Protein AF-A0A1C9HA21-F1 (afdb_monomer_lite)

pLDDT: mean 91.38, std 10.48, range [37.62, 98.88]

Structure (mmCIF, N/CA/C/O backbone):
data_AF-A0A1C9HA21-F1
#
_entry.id   AF-A0A1C9HA21-F1
#
loop_
_atom_site.group_PDB
_atom_site.id
_atom_site.type_symbol
_atom_site.label_atom_id
_atom_site.label_alt_id
_atom_site.label_comp_id
_atom_site.label_asym_id
_atom_site.label_entity_id
_atom_site.label_seq_id
_atom_site.pdbx_PDB_ins_code
_atom_site.Cartn_x
_atom_site.Cartn_y
_atom_site.Cartn_z
_atom_site.occupancy
_atom_site.B_iso_or_equiv
_atom_site.auth_seq_id
_atom_site.auth_comp_id
_atom_site.auth_asym_id
_atom_site.auth_atom_id
_atom_site.pdbx_PDB_model_num
ATOM 1 N N . MET A 1 1 ? -11.124 6.670 -19.869 1.00 89.69 1 MET A N 1
ATOM 2 C CA . MET A 1 1 ? -9.792 6.975 -19.287 1.00 89.69 1 MET A CA 1
ATOM 3 C C . MET A 1 1 ? -8.694 6.049 -19.806 1.00 89.69 1 MET A C 1
ATOM 5 O O . MET A 1 1 ? -7.690 6.557 -20.277 1.00 89.69 1 MET A O 1
ATOM 9 N N . VAL A 1 2 ? -8.862 4.720 -19.781 1.00 91.56 2 VAL A N 1
ATOM 10 C CA . VAL A 1 2 ? -7.815 3.785 -20.252 1.00 91.56 2 VAL A CA 1
ATOM 11 C C . VAL A 1 2 ? -7.374 4.018 -21.707 1.00 91.56 2 VAL A C 1
ATOM 13 O O . VAL A 1 2 ? -6.185 3.999 -21.996 1.00 91.56 2 VAL A O 1
ATOM 16 N N . ALA A 1 3 ? -8.298 4.386 -22.601 1.00 92.12 3 ALA A N 1
ATOM 17 C CA . ALA A 1 3 ? -7.968 4.763 -23.979 1.00 92.12 3 ALA A CA 1
ATOM 18 C C . ALA A 1 3 ? -7.016 5.974 -24.076 1.00 92.12 3 ALA A C 1
ATOM 20 O O . ALA A 1 3 ? -6.161 6.012 -24.953 1.00 92.12 3 ALA A O 1
ATOM 21 N N . LEU A 1 4 ? -7.127 6.948 -23.160 1.00 92.31 4 LEU A N 1
ATOM 22 C CA . LEU A 1 4 ? -6.192 8.076 -23.094 1.00 92.31 4 LEU A CA 1
ATOM 23 C C . LEU A 1 4 ? -4.798 7.601 -22.674 1.00 92.31 4 LEU A C 1
ATOM 25 O O . LEU A 1 4 ? -3.814 8.062 -23.237 1.00 92.31 4 LEU A O 1
ATOM 29 N N . ILE A 1 5 ? -4.715 6.680 -21.710 1.00 94.44 5 ILE A N 1
ATOM 30 C CA . ILE A 1 5 ? -3.440 6.106 -21.260 1.00 94.44 5 ILE A CA 1
ATOM 31 C C . ILE A 1 5 ? -2.750 5.399 -22.432 1.00 94.44 5 ILE A C 1
ATOM 33 O O . ILE A 1 5 ? -1.592 5.695 -22.714 1.00 94.44 5 ILE A O 1
ATOM 37 N N . HIS A 1 6 ? -3.477 4.562 -23.177 1.00 93.62 6 HIS A N 1
ATOM 38 C CA . HIS A 1 6 ? -2.953 3.921 -24.389 1.00 93.62 6 HIS A CA 1
ATOM 39 C C . HIS A 1 6 ? -2.515 4.932 -25.447 1.00 93.62 6 HIS A C 1
ATOM 41 O O . HIS A 1 6 ? -1.403 4.831 -25.953 1.00 93.62 6 HIS A O 1
ATOM 47 N N . ALA A 1 7 ? -3.307 5.975 -25.707 1.00 92.56 7 ALA A N 1
ATOM 48 C CA . ALA A 1 7 ? -2.921 7.028 -26.647 1.00 92.56 7 ALA A CA 1
ATOM 49 C C . ALA A 1 7 ? -1.638 7.772 -26.220 1.00 92.56 7 ALA A C 1
ATOM 51 O O . ALA A 1 7 ? -0.838 8.169 -27.070 1.00 92.56 7 ALA A O 1
ATOM 52 N N . LEU A 1 8 ? -1.418 7.966 -24.912 1.00 92.69 8 LEU A N 1
ATOM 53 C CA . LEU A 1 8 ? -0.173 8.535 -24.384 1.00 92.69 8 LEU A CA 1
ATOM 54 C C . LEU A 1 8 ? 1.009 7.577 -24.590 1.00 92.69 8 LEU A C 1
ATOM 56 O O . LEU A 1 8 ? 2.067 8.022 -25.029 1.00 92.69 8 LEU A O 1
ATOM 60 N N . ILE A 1 9 ? 0.822 6.282 -24.324 1.00 92.62 9 ILE A N 1
ATOM 61 C CA . ILE A 1 9 ? 1.838 5.243 -24.550 1.00 92.62 9 ILE A CA 1
ATOM 62 C C . ILE A 1 9 ? 2.218 5.186 -26.037 1.00 92.62 9 ILE A C 1
ATOM 64 O O . ILE A 1 9 ? 3.392 5.301 -26.377 1.00 92.62 9 ILE A O 1
ATOM 68 N N . GLU A 1 10 ? 1.240 5.077 -26.936 1.00 91.50 10 GLU A N 1
ATOM 69 C CA . GLU A 1 10 ? 1.449 5.024 -28.389 1.00 91.50 10 GLU A CA 1
ATOM 70 C C . GLU A 1 10 ? 2.147 6.281 -28.921 1.00 91.50 10 GLU A C 1
ATOM 72 O O . GLU A 1 10 ? 3.058 6.198 -29.745 1.00 91.50 10 GLU A O 1
ATOM 77 N N . LYS A 1 11 ? 1.760 7.465 -28.430 1.00 90.62 11 LYS A N 1
ATOM 78 C CA . LYS A 1 11 ? 2.390 8.728 -28.833 1.00 90.62 11 LYS A CA 1
ATOM 79 C C . LYS A 1 11 ? 3.832 8.848 -28.327 1.00 90.62 11 LYS A C 1
ATOM 81 O O . LYS A 1 11 ? 4.633 9.490 -29.007 1.00 90.62 11 LYS A O 1
ATOM 86 N N . GLY A 1 12 ? 4.156 8.262 -27.173 1.00 88.31 12 GLY A N 1
ATOM 87 C CA . GLY A 1 12 ? 5.520 8.202 -26.638 1.00 88.31 12 GLY A CA 1
ATOM 88 C C . GLY A 1 12 ? 6.406 7.187 -27.366 1.00 88.31 12 GLY A C 1
ATOM 89 O O . GLY A 1 12 ? 7.582 7.453 -27.577 1.00 88.31 12 GLY A O 1
ATOM 90 N N . ASN A 1 13 ? 5.820 6.083 -27.834 1.00 84.38 13 ASN A N 1
ATOM 91 C CA . ASN A 1 13 ? 6.499 4.960 -28.492 1.00 84.38 13 ASN A CA 1
ATOM 92 C C . ASN A 1 13 ? 6.785 5.149 -29.990 1.00 84.38 13 ASN A C 1
ATOM 94 O O . ASN A 1 13 ? 7.041 4.165 -30.680 1.00 84.38 13 ASN A O 1
ATOM 98 N N . ARG A 1 14 ? 6.763 6.376 -30.530 1.00 63.56 14 ARG A N 1
ATOM 99 C CA . ARG A 1 14 ? 6.909 6.621 -31.983 1.00 63.56 14 ARG A CA 1
ATOM 100 C C . ARG A 1 14 ? 8.206 6.075 -32.616 1.00 63.56 14 ARG A C 1
ATOM 102 O O . ARG A 1 14 ? 8.242 5.987 -33.837 1.00 63.56 14 ARG A O 1
ATOM 109 N N . ASP A 1 15 ? 9.175 5.622 -31.812 1.00 52.34 15 ASP A N 1
ATOM 110 C CA . ASP A 1 15 ? 10.426 4.988 -32.254 1.00 52.34 15 ASP A CA 1
ATOM 111 C C . ASP A 1 15 ? 10.653 3.542 -31.730 1.00 52.34 15 ASP A C 1
ATOM 113 O O . ASP A 1 15 ? 11.709 2.963 -31.983 1.00 52.34 15 ASP A O 1
ATOM 117 N N . ALA A 1 16 ? 9.699 2.920 -31.018 1.00 52.31 16 ALA A N 1
ATOM 118 C CA . ALA A 1 16 ? 9.884 1.600 -30.391 1.00 52.31 16 ALA A CA 1
ATOM 119 C C . ALA A 1 16 ? 9.044 0.495 -31.061 1.00 52.31 16 ALA A C 1
ATOM 121 O O . ALA A 1 16 ? 7.831 0.614 -31.233 1.00 52.31 16 ALA A O 1
ATOM 122 N N . ALA A 1 17 ? 9.710 -0.600 -31.439 1.00 43.25 17 ALA A N 1
ATOM 123 C CA . ALA A 1 17 ? 9.109 -1.753 -32.100 1.00 43.25 17 ALA A CA 1
ATOM 124 C C . ALA A 1 17 ? 8.003 -2.427 -31.261 1.00 43.25 17 ALA A C 1
ATOM 126 O O . ALA A 1 17 ? 8.041 -2.454 -30.033 1.00 43.25 17 ALA A O 1
ATOM 127 N N . THR A 1 18 ? 7.040 -3.000 -31.984 1.00 47.53 18 THR A N 1
ATOM 128 C CA . THR A 1 18 ? 5.869 -3.785 -31.564 1.00 47.53 18 THR A CA 1
ATOM 129 C C . THR A 1 18 ? 6.001 -4.476 -30.200 1.00 47.53 18 THR A C 1
ATOM 131 O O . THR A 1 18 ? 6.878 -5.316 -30.000 1.00 47.53 18 THR A O 1
ATOM 134 N N . GLN A 1 19 ? 5.075 -4.175 -29.281 1.00 52.91 19 GLN A N 1
ATOM 135 C CA . GLN A 1 19 ? 4.981 -4.837 -27.978 1.00 52.91 19 GLN A CA 1
ATOM 136 C C . GLN A 1 19 ? 4.783 -6.352 -28.144 1.00 52.91 19 GLN A C 1
ATOM 138 O O . GLN A 1 19 ? 3.821 -6.814 -28.759 1.00 52.91 19 GLN A O 1
ATOM 143 N N . SER A 1 20 ? 5.695 -7.123 -27.554 1.00 47.38 20 SER A N 1
ATOM 144 C CA . SER A 1 20 ? 5.541 -8.561 -27.341 1.00 47.38 20 SER A CA 1
ATOM 145 C C . SER A 1 20 ? 4.339 -8.827 -26.427 1.00 47.38 20 SER A C 1
ATOM 147 O O . SER A 1 20 ? 4.139 -8.130 -25.430 1.00 47.38 20 SER A O 1
ATOM 149 N N . GLN A 1 21 ? 3.538 -9.847 -26.749 1.00 52.06 21 GLN A N 1
ATOM 150 C CA . GLN A 1 21 ? 2.540 -10.396 -25.831 1.00 52.06 21 GLN A CA 1
ATOM 151 C C . GLN A 1 21 ? 3.276 -11.007 -24.632 1.00 52.06 21 GLN A C 1
ATOM 153 O O . GLN A 1 21 ? 3.675 -12.169 -24.643 1.00 52.06 21 GLN A O 1
ATOM 158 N N . THR A 1 22 ? 3.512 -10.206 -23.595 1.00 54.41 22 THR A N 1
ATOM 159 C CA . THR A 1 22 ? 4.236 -10.662 -22.408 1.00 54.41 22 THR A CA 1
ATOM 160 C C . THR A 1 22 ? 3.341 -11.564 -21.565 1.00 54.41 22 THR A C 1
ATOM 162 O O . THR A 1 22 ? 2.305 -11.139 -21.045 1.00 54.41 22 THR A O 1
ATOM 165 N N . ALA A 1 23 ? 3.732 -12.831 -21.455 1.00 62.31 23 ALA A N 1
ATOM 166 C CA . ALA A 1 23 ? 3.006 -13.842 -20.695 1.00 62.31 23 ALA A CA 1
ATOM 167 C C . ALA A 1 23 ? 3.460 -13.937 -19.225 1.00 62.31 23 ALA A C 1
ATOM 169 O O . ALA A 1 23 ? 2.728 -14.507 -18.420 1.00 62.31 23 ALA A O 1
ATOM 170 N N . SER A 1 24 ? 4.636 -13.395 -18.880 1.00 79.25 24 SER A N 1
ATOM 171 C CA . SER A 1 24 ? 5.269 -13.548 -17.561 1.00 79.25 24 SER A CA 1
ATOM 172 C C . SER A 1 24 ? 5.117 -12.286 -16.679 1.00 79.25 24 SER A C 1
ATOM 174 O O . SER A 1 24 ? 5.192 -11.167 -17.205 1.00 79.25 24 SER A O 1
ATOM 176 N N . PRO A 1 25 ? 4.905 -12.425 -15.354 1.00 77.56 25 PRO A N 1
ATOM 177 C CA . PRO A 1 25 ? 4.916 -11.324 -14.387 1.00 77.56 25 PRO A CA 1
ATOM 178 C C . PRO A 1 25 ? 6.157 -10.428 -14.448 1.00 77.56 25 PRO A C 1
ATOM 180 O O . PRO A 1 25 ? 6.028 -9.204 -14.440 1.00 77.56 25 PRO A O 1
ATOM 183 N N . LEU A 1 26 ? 7.358 -10.999 -14.562 1.00 77.88 26 LEU A N 1
ATOM 184 C CA . LEU A 1 26 ? 8.589 -10.212 -14.664 1.00 77.88 26 LEU A CA 1
ATOM 185 C C . LEU A 1 26 ? 8.576 -9.323 -15.917 1.00 77.88 26 LEU A C 1
ATOM 187 O O . LEU A 1 26 ? 8.903 -8.134 -15.863 1.00 77.88 26 LEU A O 1
ATOM 191 N N . ALA A 1 27 ? 8.142 -9.884 -17.046 1.00 82.94 27 ALA A N 1
ATOM 192 C CA . ALA A 1 27 ? 8.008 -9.146 -18.292 1.00 82.94 27 ALA A CA 1
ATOM 193 C C . ALA A 1 27 ? 6.925 -8.055 -18.209 1.00 82.94 27 ALA A C 1
ATOM 195 O O . ALA A 1 27 ? 7.087 -6.996 -18.815 1.00 82.94 27 ALA A O 1
ATOM 196 N N . LEU A 1 28 ? 5.852 -8.272 -17.438 1.00 89.00 28 LEU A N 1
ATOM 197 C CA . LEU A 1 28 ? 4.820 -7.261 -17.193 1.00 89.00 28 LEU A CA 1
ATOM 198 C C . LEU A 1 28 ? 5.386 -6.029 -16.480 1.00 89.00 28 LEU A C 1
ATOM 200 O O . LEU A 1 28 ? 5.188 -4.915 -16.959 1.00 89.00 28 LEU A O 1
ATOM 204 N N . PHE A 1 29 ? 6.090 -6.199 -15.358 1.00 90.69 29 PHE A N 1
ATOM 205 C CA . PHE A 1 29 ? 6.579 -5.047 -14.588 1.00 90.69 29 PHE A CA 1
ATOM 206 C C . PHE A 1 29 ? 7.697 -4.290 -15.301 1.00 90.69 29 PHE A C 1
ATOM 208 O O . PHE A 1 29 ? 7.778 -3.072 -15.164 1.00 90.69 29 PHE A O 1
ATOM 215 N N . ASN A 1 30 ? 8.508 -4.971 -16.113 1.00 86.12 30 ASN A N 1
ATOM 216 C CA . ASN A 1 30 ? 9.450 -4.294 -17.004 1.00 86.12 30 ASN A CA 1
ATOM 217 C C . ASN A 1 30 ? 8.712 -3.485 -18.080 1.00 86.12 30 ASN A C 1
ATOM 219 O O . ASN A 1 30 ? 8.985 -2.300 -18.236 1.00 86.12 30 ASN A O 1
ATOM 223 N N . ASN A 1 31 ? 7.702 -4.074 -18.729 1.00 89.81 31 ASN A N 1
ATOM 224 C CA . ASN A 1 31 ? 6.898 -3.377 -19.733 1.00 89.81 31 ASN A CA 1
ATOM 225 C C . ASN A 1 31 ? 6.168 -2.150 -19.160 1.00 89.81 31 ASN A C 1
ATOM 227 O O . ASN A 1 31 ? 6.113 -1.113 -19.814 1.00 89.81 31 ASN A O 1
ATOM 231 N N . LEU A 1 32 ? 5.666 -2.225 -17.922 1.00 92.62 32 LEU A N 1
ATOM 232 C CA . LEU A 1 32 ? 5.068 -1.071 -17.246 1.00 92.62 32 LEU A CA 1
ATOM 233 C C . LEU A 1 32 ? 6.060 0.092 -17.116 1.00 92.62 32 LEU A C 1
ATOM 235 O O . LEU A 1 32 ? 5.653 1.245 -17.234 1.00 92.62 32 LEU A O 1
ATOM 239 N N . ARG A 1 33 ? 7.351 -0.178 -16.885 1.00 92.19 33 ARG A N 1
ATOM 240 C CA . ARG A 1 33 ? 8.379 0.872 -16.780 1.00 92.19 33 ARG A CA 1
ATOM 241 C C . ARG A 1 33 ? 8.630 1.547 -18.128 1.00 92.19 33 ARG A C 1
ATOM 243 O O . ARG A 1 33 ? 8.707 2.772 -18.168 1.00 92.19 33 ARG A O 1
ATOM 250 N N . ASP A 1 34 ? 8.651 0.779 -19.213 1.00 91.25 34 ASP A N 1
ATOM 251 C CA . ASP A 1 34 ? 8.763 1.320 -20.576 1.00 91.25 34 ASP A CA 1
ATOM 252 C C . ASP A 1 34 ? 7.530 2.176 -20.939 1.00 91.25 34 ASP A C 1
ATOM 254 O O . ASP A 1 34 ? 7.627 3.256 -21.533 1.00 91.25 34 ASP A O 1
ATOM 258 N N . GLN A 1 35 ? 6.340 1.723 -20.532 1.00 93.12 35 GLN A N 1
ATOM 259 C CA . GLN A 1 35 ? 5.091 2.470 -20.696 1.00 93.12 35 GLN A CA 1
ATOM 260 C C . GLN A 1 35 ? 5.084 3.768 -19.870 1.00 93.12 35 GLN A C 1
ATOM 262 O O . GLN A 1 35 ? 4.647 4.806 -20.373 1.00 93.12 35 GLN A O 1
ATOM 267 N N . ASP A 1 36 ? 5.606 3.748 -18.640 1.00 94.69 36 ASP A N 1
ATOM 268 C CA . ASP A 1 36 ? 5.760 4.944 -17.802 1.00 94.69 36 ASP A CA 1
ATOM 269 C C . ASP A 1 36 ? 6.678 5.979 -18.454 1.00 94.69 36 ASP A C 1
ATOM 271 O O . ASP A 1 36 ? 6.342 7.165 -18.514 1.00 94.69 36 ASP A O 1
ATOM 275 N N . GLU A 1 37 ? 7.816 5.535 -18.991 1.00 93.44 37 GLU A N 1
ATOM 276 C CA . GLU A 1 37 ? 8.740 6.399 -19.720 1.00 93.44 37 GLU A CA 1
ATOM 277 C C . GLU A 1 37 ? 8.054 7.046 -20.930 1.00 93.44 37 GLU A C 1
ATOM 279 O O . GLU A 1 37 ? 8.101 8.271 -21.084 1.00 93.44 37 GLU A O 1
ATOM 284 N N . SER A 1 38 ? 7.317 6.254 -21.711 1.00 93.25 38 SER A N 1
ATOM 285 C CA . SER A 1 38 ? 6.540 6.724 -22.865 1.00 93.25 38 SER A CA 1
ATOM 286 C C . SER A 1 38 ? 5.534 7.813 -22.482 1.00 93.25 38 SER A C 1
ATOM 288 O O . SER A 1 38 ? 5.505 8.892 -23.082 1.00 93.25 38 SER A O 1
ATOM 290 N N . ILE A 1 39 ? 4.739 7.575 -21.433 1.00 93.75 39 ILE A N 1
ATOM 291 C CA . ILE A 1 39 ? 3.755 8.541 -20.923 1.00 93.75 39 ILE A CA 1
ATOM 292 C C . ILE A 1 39 ? 4.452 9.831 -20.472 1.00 93.75 39 ILE A C 1
ATOM 294 O O . ILE A 1 39 ? 4.007 10.936 -20.801 1.00 93.75 39 ILE A O 1
ATOM 298 N N . ARG A 1 40 ? 5.566 9.720 -19.738 1.00 93.69 40 ARG A N 1
ATOM 299 C CA . ARG A 1 40 ? 6.327 10.883 -19.259 1.00 93.69 40 ARG A CA 1
ATOM 300 C C . ARG A 1 40 ? 6.926 11.695 -20.400 1.00 93.69 40 ARG A C 1
ATOM 302 O O . ARG A 1 40 ? 6.911 12.921 -20.306 1.00 93.69 40 ARG A O 1
ATOM 309 N N . ILE A 1 41 ? 7.438 11.058 -21.455 1.00 92.94 41 ILE A N 1
ATOM 310 C CA . ILE A 1 41 ? 7.962 11.748 -22.645 1.00 92.94 41 ILE A CA 1
ATOM 311 C C . ILE A 1 41 ? 6.883 12.650 -23.246 1.00 92.94 41 ILE A C 1
ATOM 313 O O . ILE A 1 41 ? 7.136 13.831 -23.493 1.00 92.94 41 ILE A O 1
ATOM 317 N N . VAL A 1 42 ? 5.664 12.132 -23.414 1.00 92.06 42 VAL A N 1
ATOM 318 C CA . VAL A 1 42 ? 4.551 12.916 -23.962 1.00 92.06 42 VAL A CA 1
ATOM 319 C C . VAL A 1 42 ? 4.156 14.050 -23.019 1.00 92.06 42 VAL A C 1
ATOM 321 O O . VAL A 1 42 ? 4.019 15.189 -23.457 1.00 92.06 42 VAL A O 1
ATOM 324 N N . LEU A 1 43 ? 4.003 13.779 -21.722 1.00 91.00 43 LEU A N 1
ATOM 325 C CA . LEU A 1 43 ? 3.555 14.792 -20.759 1.00 91.00 43 LEU A CA 1
ATOM 326 C C . LEU A 1 43 ? 4.588 15.898 -20.511 1.00 91.00 43 LEU A C 1
ATOM 328 O O . LEU A 1 43 ? 4.199 17.031 -20.231 1.00 91.00 43 LEU A O 1
ATOM 332 N N . LYS A 1 44 ? 5.888 15.628 -20.687 1.00 89.94 44 LYS A N 1
ATOM 333 C CA . LYS A 1 44 ? 6.937 16.665 -20.658 1.00 89.94 44 LYS A CA 1
ATOM 334 C C . LYS A 1 44 ? 6.729 17.750 -21.721 1.00 89.94 44 LYS A C 1
ATOM 336 O O . LYS A 1 44 ? 7.162 18.878 -21.510 1.00 89.94 44 LYS A O 1
ATOM 341 N N . GLN A 1 45 ? 6.045 17.441 -22.826 1.00 88.69 45 GLN A N 1
ATOM 342 C CA . GLN A 1 45 ? 5.698 18.420 -23.867 1.00 88.69 45 GLN A CA 1
ATOM 343 C C . GLN A 1 45 ? 4.557 19.361 -23.437 1.00 88.69 45 GLN A C 1
ATOM 345 O O . GLN A 1 45 ? 4.337 20.389 -24.075 1.00 88.69 45 GLN A O 1
ATOM 350 N N . TYR A 1 46 ? 3.846 19.038 -22.350 1.00 86.06 46 TYR A N 1
ATOM 351 C CA . TYR A 1 46 ? 2.701 19.791 -21.832 1.00 86.06 46 TYR A CA 1
ATOM 352 C C . TYR A 1 46 ? 2.847 20.068 -20.318 1.00 86.06 46 TYR A C 1
ATOM 354 O O . TYR A 1 46 ? 1.990 19.668 -19.529 1.00 86.06 46 TYR A O 1
ATOM 362 N N . PRO A 1 47 ? 3.900 20.782 -19.871 1.00 81.31 47 PRO A N 1
ATOM 363 C CA . PRO A 1 47 ? 4.222 20.932 -18.444 1.00 81.31 47 PRO A CA 1
ATOM 364 C C . PRO A 1 47 ? 3.200 21.768 -17.655 1.00 81.31 47 PRO A C 1
ATOM 366 O O . PRO A 1 47 ? 3.221 21.787 -16.426 1.00 81.31 47 PRO A O 1
ATOM 369 N N . ASN A 1 48 ? 2.300 22.467 -18.349 1.00 82.88 48 ASN A N 1
ATOM 370 C CA . ASN A 1 48 ? 1.402 23.448 -17.750 1.00 82.88 48 ASN A CA 1
ATOM 371 C C . ASN A 1 48 ? 0.150 22.844 -17.094 1.00 82.88 48 ASN A C 1
ATOM 373 O O . ASN A 1 48 ? -0.574 23.595 -16.452 1.00 82.88 48 ASN A O 1
ATOM 377 N N . GLY A 1 49 ? -0.122 21.538 -17.217 1.00 80.44 49 GLY A N 1
ATOM 378 C CA . GLY A 1 49 ? -1.328 20.907 -16.646 1.00 80.44 49 GLY A CA 1
ATOM 379 C C . GLY A 1 49 ? -1.522 21.196 -15.147 1.00 80.44 49 GLY A C 1
ATOM 380 O O . GLY A 1 49 ? -2.494 21.855 -14.766 1.00 80.44 49 GLY A O 1
ATOM 381 N N . PRO A 1 50 ? -0.554 20.839 -14.279 1.00 78.50 50 PRO A N 1
ATOM 382 C CA . PRO A 1 50 ? -0.642 21.123 -12.845 1.00 78.50 50 PRO A CA 1
ATOM 383 C C . PRO A 1 50 ? -0.825 22.611 -12.519 1.00 78.50 50 PRO A C 1
ATOM 385 O O . PRO A 1 50 ? -1.569 22.964 -11.599 1.00 78.50 50 PRO A O 1
ATOM 388 N N . LEU A 1 51 ? -0.171 23.493 -13.284 1.00 77.19 51 LEU A N 1
ATOM 389 C CA . LEU A 1 51 ? -0.283 24.940 -13.117 1.00 77.19 51 LEU A CA 1
ATOM 390 C C . LEU A 1 51 ? -1.685 25.429 -13.492 1.00 77.19 51 LEU A C 1
ATOM 392 O O . LEU A 1 51 ? -2.301 26.151 -12.715 1.00 77.19 51 LEU A O 1
ATOM 396 N N . MET A 1 52 ? -2.218 24.999 -14.635 1.00 80.69 52 MET A N 1
ATOM 397 C CA . MET A 1 52 ? -3.556 25.373 -15.095 1.00 80.69 52 MET A CA 1
ATOM 398 C C . MET A 1 52 ? -4.634 24.878 -14.135 1.00 80.69 52 MET A C 1
ATOM 400 O O . MET A 1 52 ? -5.554 25.628 -13.814 1.00 80.69 52 MET A O 1
ATOM 404 N N . LYS A 1 53 ? -4.493 23.660 -13.600 1.00 77.69 53 LYS A N 1
ATOM 405 C CA . LYS A 1 53 ? -5.394 23.144 -12.565 1.00 77.69 53 LYS A CA 1
ATOM 406 C C . LYS A 1 53 ? -5.343 23.990 -11.292 1.00 77.69 53 LYS A C 1
ATOM 408 O O . LYS A 1 53 ? -6.380 24.299 -10.716 1.00 77.69 53 LYS A O 1
ATOM 413 N N . THR A 1 54 ? -4.144 24.395 -10.880 1.00 73.69 54 THR A N 1
ATOM 414 C CA . THR A 1 54 ? -3.944 25.262 -9.713 1.00 73.69 54 THR A CA 1
ATOM 415 C C . THR A 1 54 ? -4.568 26.642 -9.930 1.00 73.69 54 THR A C 1
ATOM 417 O O . THR A 1 54 ? -5.289 27.122 -9.062 1.00 73.69 54 THR A O 1
ATOM 420 N N . ILE A 1 55 ? -4.362 27.251 -11.102 1.00 75.44 55 ILE A N 1
ATOM 421 C CA . ILE A 1 55 ? -4.977 28.533 -11.470 1.00 75.44 55 ILE A CA 1
ATOM 422 C C . ILE A 1 55 ? -6.503 28.419 -11.451 1.00 75.44 55 ILE A C 1
ATOM 424 O O . ILE A 1 55 ? -7.139 29.270 -10.841 1.00 75.44 55 ILE A O 1
ATOM 428 N N . ARG A 1 56 ? -7.080 27.352 -12.029 1.00 76.38 56 ARG A N 1
ATOM 429 C CA . ARG A 1 56 ? -8.531 27.100 -11.993 1.00 76.38 56 ARG A CA 1
ATOM 430 C C . ARG A 1 56 ? -9.067 27.045 -10.566 1.00 76.38 56 ARG A C 1
ATOM 432 O O . ARG A 1 56 ? -10.028 27.735 -10.266 1.00 76.38 56 ARG A O 1
ATOM 439 N N . LEU A 1 57 ? -8.400 26.314 -9.670 1.00 71.50 57 LEU A N 1
ATOM 440 C CA . LEU A 1 57 ? -8.793 26.240 -8.257 1.00 71.50 57 LEU A CA 1
ATOM 441 C C . LEU A 1 57 ? -8.770 27.608 -7.559 1.00 71.50 57 LEU A C 1
ATOM 443 O O . LEU A 1 57 ? -9.628 27.874 -6.724 1.00 71.50 57 LEU A O 1
ATOM 447 N N . PHE A 1 58 ? -7.812 28.478 -7.894 1.00 68.81 58 PHE A N 1
ATOM 448 C CA . PHE A 1 58 ? -7.760 29.839 -7.351 1.00 68.81 58 PHE A CA 1
ATOM 449 C C . PHE A 1 58 ? -8.751 30.801 -8.021 1.00 68.81 58 PHE A C 1
ATOM 451 O O . PHE A 1 58 ? -9.173 31.763 -7.383 1.00 68.81 58 PHE A O 1
ATOM 458 N N . SER A 1 59 ? -9.116 30.569 -9.286 1.00 69.50 59 SER A N 1
ATOM 459 C CA . SER A 1 59 ? -10.045 31.422 -10.034 1.00 69.50 59 SER A CA 1
ATOM 460 C C . SER A 1 59 ? -11.515 31.046 -9.851 1.00 69.50 59 SER A C 1
ATOM 462 O O . SER A 1 59 ? -12.367 31.915 -9.998 1.00 69.50 59 SER A O 1
ATOM 464 N N . GLU A 1 60 ? -11.818 29.772 -9.577 1.00 62.09 60 GLU A N 1
ATOM 465 C CA . GLU A 1 60 ? -13.187 29.242 -9.596 1.00 62.09 60 GLU A CA 1
ATOM 466 C C . GLU A 1 60 ? -13.949 29.380 -8.277 1.00 62.09 60 GLU A C 1
ATOM 468 O O . GLU A 1 60 ? -15.160 29.235 -8.325 1.00 62.09 60 GLU A O 1
ATOM 473 N N . ASP A 1 61 ? -13.340 29.730 -7.135 1.00 54.06 61 ASP A N 1
ATOM 474 C CA . ASP A 1 61 ? -14.134 30.164 -5.975 1.00 54.06 61 ASP A CA 1
ATOM 475 C C . ASP A 1 61 ? -13.300 30.780 -4.843 1.00 54.06 61 ASP A C 1
ATOM 477 O O . ASP A 1 61 ? -12.525 30.105 -4.164 1.00 54.06 61 ASP A O 1
ATOM 481 N N . GLY A 1 62 ? -13.598 32.037 -4.494 1.00 53.19 62 GLY A N 1
ATOM 482 C CA . GLY A 1 62 ? -13.218 32.629 -3.201 1.00 53.19 62 GLY A CA 1
ATOM 483 C C . GLY A 1 62 ? -13.886 31.952 -1.986 1.00 53.19 62 GLY A C 1
ATOM 484 O O . GLY A 1 62 ? -13.732 32.421 -0.857 1.00 53.19 62 GLY A O 1
ATOM 485 N N . GLN A 1 63 ? -14.647 30.870 -2.202 1.00 55.81 63 GLN A N 1
ATOM 486 C CA . GLN A 1 63 ? -15.392 30.125 -1.185 1.00 55.81 63 GLN A CA 1
ATOM 487 C C . GLN A 1 63 ? -14.658 28.888 -0.645 1.00 55.81 63 GLN A C 1
ATOM 489 O O . GLN A 1 63 ? -14.931 28.475 0.486 1.00 55.81 63 GLN A O 1
ATOM 494 N N . MET A 1 64 ? -13.701 28.308 -1.381 1.00 58.75 64 MET A N 1
ATOM 495 C CA . MET A 1 64 ? -12.941 27.153 -0.889 1.00 58.75 64 MET A CA 1
ATOM 496 C C . MET A 1 64 ? -11.874 27.576 0.127 1.00 58.75 64 MET A C 1
ATOM 498 O O . MET A 1 64 ? -10.716 27.838 -0.194 1.00 58.75 64 MET A O 1
ATOM 502 N N . LYS A 1 65 ? -12.263 27.609 1.404 1.00 70.81 65 LYS A N 1
ATOM 503 C CA . LYS A 1 65 ? -11.322 27.752 2.518 1.00 70.81 65 LYS A CA 1
ATOM 504 C C . LYS A 1 65 ? -10.664 26.400 2.795 1.00 70.81 65 LYS A C 1
ATOM 506 O O . LYS A 1 65 ? -11.267 25.550 3.445 1.00 70.81 65 LYS A O 1
ATOM 511 N N . GLY A 1 66 ? -9.425 26.221 2.341 1.00 82.06 66 GLY A N 1
ATOM 512 C CA . GLY A 1 66 ? -8.576 25.082 2.708 1.00 82.06 66 GLY A CA 1
ATOM 513 C C . GLY A 1 66 ? -8.525 23.929 1.703 1.00 82.06 66 GLY A C 1
ATOM 514 O O . GLY A 1 66 ? -9.024 24.011 0.585 1.00 82.06 66 GLY A O 1
ATOM 515 N N . PHE A 1 67 ? -7.867 22.848 2.116 1.00 87.94 67 PHE A N 1
ATOM 516 C CA . PHE A 1 67 ? -7.697 21.619 1.350 1.00 87.94 67 PHE A CA 1
ATOM 517 C C . PHE A 1 67 ? -8.706 20.559 1.802 1.00 87.94 67 PHE A C 1
ATOM 519 O O . PHE A 1 67 ? -8.661 20.108 2.944 1.00 87.94 67 PHE A O 1
ATOM 526 N N . ASP A 1 68 ? -9.591 20.151 0.898 1.00 91.25 68 ASP A N 1
ATOM 527 C CA . ASP A 1 68 ? -10.568 19.080 1.097 1.00 91.25 68 ASP A CA 1
ATOM 528 C C . ASP A 1 68 ? -10.646 18.264 -0.202 1.00 91.25 68 ASP A C 1
ATOM 530 O O . ASP A 1 68 ? -11.225 18.742 -1.184 1.00 91.25 68 ASP A O 1
ATOM 534 N N . PRO A 1 69 ? -10.035 17.066 -0.259 1.00 91.38 69 PRO A N 1
ATOM 535 C CA . PRO A 1 69 ? -9.986 16.289 -1.491 1.00 91.38 69 PRO A CA 1
ATOM 536 C C . PRO A 1 69 ? -11.367 15.957 -2.062 1.00 91.38 69 PRO A C 1
ATOM 538 O O . PRO A 1 69 ? -11.551 15.992 -3.278 1.00 91.38 69 PRO A O 1
ATOM 541 N N . LEU A 1 70 ? -12.338 15.652 -1.197 1.00 90.88 70 LEU A N 1
ATOM 542 C CA . LEU A 1 70 ? -13.669 15.222 -1.621 1.00 90.88 70 LEU A CA 1
ATOM 543 C C . LEU A 1 70 ? -14.418 16.381 -2.277 1.00 90.88 70 LEU A C 1
ATOM 545 O O . LEU A 1 70 ? -14.985 16.220 -3.359 1.00 90.88 70 LEU A O 1
ATOM 549 N N . LYS A 1 71 ? -14.338 17.580 -1.690 1.00 87.88 71 LYS A N 1
ATOM 550 C CA . LYS A 1 71 ? -14.920 18.785 -2.299 1.00 87.88 71 LYS A CA 1
ATOM 551 C C . LYS A 1 71 ? -14.174 19.219 -3.559 1.00 87.88 71 LYS A C 1
ATOM 553 O O . LYS A 1 71 ? -14.786 19.761 -4.472 1.00 87.88 71 LYS A O 1
ATOM 558 N N . GLN A 1 72 ? -12.880 18.918 -3.662 1.00 86.19 72 GLN A N 1
ATOM 559 C CA . GLN A 1 72 ? -12.042 19.174 -4.843 1.00 86.19 72 GLN A CA 1
ATOM 560 C C . GLN A 1 72 ? -12.224 18.136 -5.968 1.00 86.19 72 GLN A C 1
ATOM 562 O O . GLN A 1 72 ? -11.328 17.939 -6.788 1.00 86.19 72 GLN A O 1
ATOM 567 N N . GLN A 1 73 ? -13.384 17.472 -6.016 1.00 87.00 73 GLN A N 1
ATOM 568 C CA . GLN A 1 73 ? -13.765 16.493 -7.040 1.00 87.00 73 GLN A CA 1
ATOM 569 C C . GLN A 1 73 ? -12.853 15.259 -7.125 1.00 87.00 73 GLN A C 1
ATOM 571 O O . GLN A 1 73 ? -12.925 14.495 -8.088 1.00 87.00 73 GLN A O 1
ATOM 576 N N . ASN A 1 74 ? -12.036 14.996 -6.106 1.00 91.25 74 ASN A N 1
ATOM 577 C CA . ASN A 1 74 ? -11.270 13.762 -6.008 1.00 91.25 74 ASN A CA 1
ATOM 578 C C . ASN A 1 74 ? -12.140 12.665 -5.374 1.00 91.25 74 ASN A C 1
ATOM 580 O O . ASN A 1 74 ? -11.899 12.228 -4.253 1.00 91.25 74 ASN A O 1
ATOM 584 N N . GLN A 1 75 ? -13.202 12.264 -6.074 1.00 92.25 75 GLN A N 1
ATOM 585 C CA . GLN A 1 75 ? -14.235 11.399 -5.504 1.00 92.25 75 GLN A CA 1
ATOM 586 C C . GLN A 1 75 ? -13.731 9.978 -5.212 1.00 92.25 75 GLN A C 1
ATOM 588 O O . GLN A 1 75 ? -12.871 9.473 -5.947 1.00 92.25 75 GLN A O 1
ATOM 593 N N . PRO A 1 76 ? -14.266 9.303 -4.177 1.00 95.06 76 PRO A N 1
ATOM 594 C CA . PRO A 1 76 ? -13.959 7.906 -3.925 1.00 95.06 76 PRO A CA 1
ATOM 595 C C . PRO A 1 76 ? -14.391 7.022 -5.098 1.00 95.06 76 PRO A C 1
ATOM 597 O O . PRO A 1 76 ? -15.415 7.279 -5.728 1.00 95.06 76 PRO A O 1
ATOM 600 N N . VAL A 1 77 ? -13.623 5.973 -5.388 1.00 95.00 77 VAL A N 1
ATOM 601 C CA . VAL A 1 77 ? -13.914 5.043 -6.492 1.00 95.00 77 VAL A CA 1
ATOM 602 C C . VAL A 1 77 ? -13.724 3.610 -6.015 1.00 95.00 77 VAL A C 1
ATOM 604 O O . VAL A 1 77 ? -12.693 3.290 -5.425 1.00 95.00 77 VAL A O 1
ATOM 607 N N . HIS A 1 78 ? -14.699 2.736 -6.272 1.00 96.69 78 HIS A N 1
ATOM 608 C CA . HIS A 1 78 ? -14.520 1.295 -6.085 1.00 96.69 78 HIS A CA 1
ATOM 609 C C . HIS A 1 78 ? -13.498 0.787 -7.103 1.00 96.69 78 HIS A C 1
ATOM 611 O O . HIS A 1 78 ? -13.654 1.012 -8.298 1.00 96.69 78 HIS A O 1
ATOM 617 N N . LEU A 1 79 ? -12.424 0.164 -6.619 1.00 96.94 79 LEU A N 1
ATOM 618 C CA . 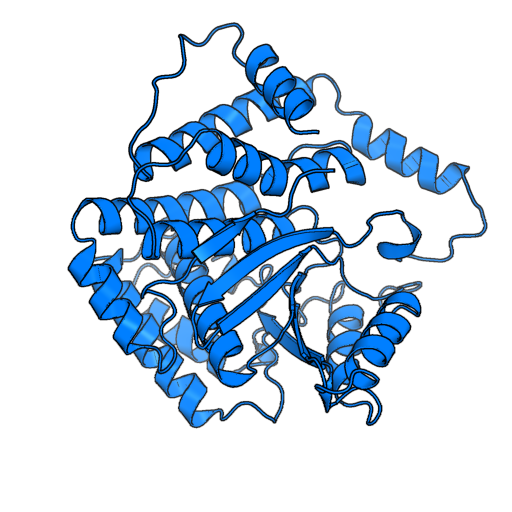LEU A 1 79 ? -11.355 -0.343 -7.471 1.00 96.94 79 LEU A CA 1
ATOM 619 C C . LEU A 1 79 ? -11.616 -1.802 -7.827 1.00 96.94 79 LEU A C 1
ATOM 621 O O . LEU A 1 79 ? -11.799 -2.136 -8.987 1.00 96.94 79 LEU A O 1
ATOM 625 N N . TYR A 1 80 ? -11.629 -2.677 -6.832 1.00 97.75 80 TYR A N 1
ATOM 626 C CA . TYR A 1 80 ? -11.796 -4.113 -7.023 1.00 97.75 80 TYR A CA 1
ATOM 627 C C . TYR A 1 80 ? -12.376 -4.727 -5.757 1.00 97.75 80 TYR A C 1
ATOM 629 O O . TYR A 1 80 ? -12.353 -4.125 -4.681 1.00 97.75 80 TYR A O 1
ATOM 637 N N . THR A 1 81 ? -12.890 -5.940 -5.880 1.00 97.25 81 THR A N 1
ATOM 638 C CA . THR A 1 81 ? -13.327 -6.761 -4.756 1.00 97.25 81 THR A CA 1
ATOM 639 C C . THR A 1 81 ? -12.546 -8.058 -4.792 1.00 97.25 81 THR A C 1
ATOM 641 O O . THR A 1 81 ? -12.433 -8.675 -5.847 1.00 97.25 81 THR A O 1
ATOM 644 N N . PHE A 1 82 ? -12.013 -8.483 -3.653 1.00 94.50 82 PHE A N 1
ATOM 645 C CA . PHE A 1 82 ? -11.447 -9.819 -3.521 1.00 94.50 82 PHE A CA 1
ATOM 646 C C . PHE A 1 82 ? -12.281 -10.635 -2.544 1.00 94.50 82 PHE A C 1
ATOM 648 O O . PHE A 1 82 ? -12.652 -10.153 -1.468 1.00 94.50 82 PHE A O 1
ATOM 655 N N . ALA A 1 83 ? -12.633 -11.849 -2.962 1.00 93.81 83 ALA A N 1
ATOM 656 C CA . ALA A 1 83 ? -13.557 -12.685 -2.225 1.00 93.81 83 ALA A CA 1
ATOM 657 C C . ALA A 1 83 ? -13.221 -14.179 -2.299 1.00 93.81 83 ALA A C 1
ATOM 659 O O . ALA A 1 83 ? -12.765 -14.685 -3.320 1.00 93.81 83 ALA A O 1
ATOM 660 N N . SER A 1 84 ? -13.498 -14.871 -1.201 1.00 91.44 84 SER A N 1
ATOM 661 C CA . SER A 1 84 ? -13.551 -16.325 -1.045 1.00 91.44 84 SER A CA 1
ATOM 662 C C . SER A 1 84 ? -14.743 -16.663 -0.140 1.00 91.44 84 SER A C 1
ATOM 664 O O . SER A 1 84 ? -15.503 -15.777 0.250 1.00 91.44 84 SER A O 1
ATOM 666 N N . GLU A 1 85 ? -14.922 -17.924 0.253 1.00 89.00 85 GLU A N 1
ATOM 667 C CA . GLU A 1 85 ? -15.998 -18.293 1.189 1.00 89.00 85 GLU A CA 1
ATOM 668 C C . GLU A 1 85 ? -15.931 -17.538 2.529 1.00 89.00 85 GLU A C 1
ATOM 670 O O . GLU A 1 85 ? -16.958 -17.297 3.161 1.00 89.00 85 GLU A O 1
ATOM 675 N N . LYS A 1 86 ? -14.722 -17.164 2.973 1.00 91.12 86 LYS A N 1
ATOM 676 C CA . LYS A 1 86 ? -14.483 -16.521 4.279 1.00 91.12 86 LYS A CA 1
ATOM 677 C C . LYS A 1 86 ? -14.173 -15.030 4.192 1.00 91.12 86 LYS A C 1
ATOM 679 O O . LYS A 1 86 ? -14.134 -14.367 5.225 1.00 91.12 86 LYS A O 1
ATOM 684 N N . ILE A 1 87 ? -13.887 -14.521 2.999 1.00 93.19 87 ILE A N 1
ATOM 685 C CA . ILE A 1 87 ? -13.368 -13.170 2.785 1.00 93.19 87 ILE A CA 1
ATOM 686 C C . ILE A 1 87 ? -14.255 -12.507 1.742 1.00 93.19 87 ILE A C 1
ATOM 688 O O . ILE A 1 87 ? -14.507 -13.091 0.698 1.00 93.19 87 ILE A O 1
ATOM 692 N N . HIS A 1 88 ? -14.722 -11.289 1.987 1.00 95.12 88 HIS A N 1
ATOM 693 C CA . HIS A 1 88 ? -15.403 -10.503 0.964 1.00 95.12 88 HIS A CA 1
ATOM 694 C C . HIS A 1 88 ? -15.132 -9.026 1.210 1.00 95.12 88 HIS A C 1
ATOM 696 O O . HIS A 1 88 ? -15.744 -8.424 2.086 1.00 95.12 88 HIS A O 1
ATOM 702 N N . ILE A 1 89 ? -14.183 -8.458 0.464 1.00 97.06 89 ILE A N 1
ATOM 703 C CA . ILE A 1 89 ? -13.660 -7.122 0.758 1.00 97.06 89 ILE A CA 1
ATOM 704 C C . ILE A 1 89 ? -13.641 -6.284 -0.502 1.00 97.06 89 ILE A C 1
ATOM 706 O O . ILE A 1 89 ? -13.047 -6.666 -1.510 1.00 97.06 89 ILE A O 1
ATOM 710 N N . SER A 1 90 ? -14.263 -5.111 -0.426 1.00 97.69 90 SER A N 1
ATOM 711 C CA . SER A 1 90 ? -14.232 -4.123 -1.502 1.00 97.69 90 SER A CA 1
ATOM 712 C C . SER A 1 90 ? -13.146 -3.082 -1.243 1.00 97.69 90 SER A C 1
ATOM 714 O O . SER A 1 90 ? -13.201 -2.328 -0.270 1.00 97.69 90 SER A O 1
ATOM 716 N N . CYS A 1 91 ? -12.153 -3.024 -2.126 1.00 98.25 91 CYS A N 1
ATOM 717 C CA . CYS A 1 91 ? -11.104 -2.016 -2.095 1.00 98.25 91 CYS A CA 1
ATOM 718 C C . CYS A 1 91 ? -11.592 -0.730 -2.769 1.00 98.25 91 CYS A C 1
ATOM 720 O O . CYS A 1 91 ? -12.014 -0.730 -3.927 1.00 98.25 91 CYS A O 1
ATOM 722 N N . ILE A 1 92 ? -11.507 0.384 -2.050 1.00 97.81 92 ILE A N 1
ATOM 723 C CA . ILE A 1 92 ? -11.970 1.701 -2.477 1.00 97.81 92 ILE A CA 1
ATOM 724 C C . ILE A 1 92 ? -10.769 2.642 -2.498 1.00 97.81 92 ILE A C 1
ATOM 726 O O . ILE A 1 92 ? -10.049 2.786 -1.509 1.00 97.81 92 ILE A O 1
ATOM 730 N N . ARG A 1 93 ? -10.569 3.338 -3.616 1.00 96.75 93 ARG A N 1
ATOM 731 C CA . ARG A 1 93 ? -9.678 4.494 -3.665 1.00 96.75 93 ARG A CA 1
ATOM 732 C C . ARG A 1 93 ? -10.381 5.645 -2.967 1.00 96.75 93 ARG A C 1
ATOM 734 O O . ARG A 1 93 ? -11.347 6.180 -3.501 1.00 96.75 93 ARG A O 1
ATOM 741 N N . LEU A 1 94 ? -9.887 6.025 -1.801 1.00 96.62 94 LEU A N 1
ATOM 742 C CA . LEU A 1 94 ? -10.410 7.114 -0.985 1.00 96.62 94 LEU A CA 1
ATOM 743 C C . LEU A 1 94 ? -9.257 8.103 -0.749 1.00 96.62 94 LEU A C 1
ATOM 745 O O . LEU A 1 94 ? -8.215 7.690 -0.248 1.00 96.62 94 LEU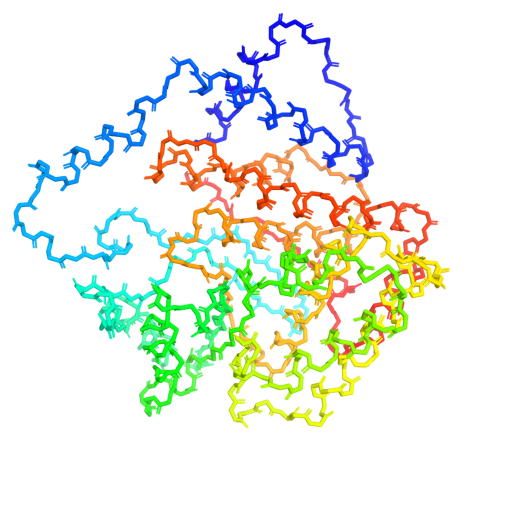 A O 1
ATOM 749 N N . PRO A 1 95 ? -9.350 9.389 -1.129 1.00 95.81 95 PRO A N 1
ATOM 750 C CA . PRO A 1 95 ? -8.371 10.360 -0.644 1.00 95.81 95 PRO A CA 1
ATOM 751 C C . PRO A 1 95 ? -8.507 10.553 0.870 1.00 95.81 95 PRO A C 1
ATOM 753 O O . PRO A 1 95 ? -9.526 10.187 1.449 1.00 95.81 95 PRO A O 1
ATOM 756 N N . CYS A 1 96 ? -7.512 11.178 1.506 1.00 95.56 96 CYS A N 1
ATOM 757 C CA . CYS A 1 96 ? -7.566 11.513 2.928 1.00 95.56 96 CYS A CA 1
ATOM 758 C C . CYS A 1 96 ? -8.926 12.146 3.293 1.00 95.56 96 CYS A C 1
ATOM 760 O O . CYS A 1 96 ? -9.234 13.231 2.788 1.00 95.56 96 CYS A O 1
ATOM 762 N N . PRO A 1 97 ? -9.750 11.501 4.145 1.00 95.69 97 PRO A N 1
ATOM 763 C CA . PRO A 1 97 ? -11.111 11.947 4.431 1.00 95.69 97 PRO A CA 1
ATOM 764 C C . PRO A 1 97 ? -11.130 13.093 5.452 1.00 95.69 97 PRO A C 1
ATOM 766 O O . PRO A 1 97 ? -11.858 13.064 6.447 1.00 95.69 97 PRO A O 1
ATOM 769 N N . THR A 1 98 ? -10.296 14.106 5.231 1.00 95.25 98 THR A N 1
ATOM 770 C CA . THR A 1 98 ? -10.174 15.279 6.094 1.00 95.25 98 THR A CA 1
ATOM 771 C C . THR A 1 98 ? -10.286 16.563 5.300 1.00 95.25 98 THR A C 1
ATOM 773 O O . THR A 1 98 ? -9.750 16.662 4.199 1.00 95.25 98 THR A O 1
ATOM 776 N N . SER A 1 99 ? -10.877 17.572 5.928 1.00 93.19 99 SER A N 1
ATOM 777 C CA . SER A 1 99 ? -10.778 18.964 5.519 1.00 93.19 99 SER A CA 1
ATOM 778 C C . SER A 1 99 ? -9.715 19.669 6.362 1.00 93.19 99 SER A C 1
ATOM 780 O O . SER A 1 99 ? -9.667 19.519 7.586 1.00 93.19 99 SER A O 1
ATOM 782 N N . GLN A 1 100 ? -8.837 20.428 5.714 1.00 91.62 100 GLN A N 1
ATOM 783 C CA . GLN A 1 100 ? -7.707 21.090 6.353 1.00 91.62 100 GLN A CA 1
ATOM 784 C C . GLN A 1 100 ? -7.584 22.540 5.887 1.00 91.62 100 GLN A C 1
ATOM 786 O O . GLN A 1 100 ? -7.073 22.828 4.806 1.00 91.62 100 GLN A O 1
ATOM 791 N N . GLN A 1 101 ? -8.009 23.472 6.737 1.00 86.62 101 GLN A N 1
ATOM 792 C CA . GLN A 1 101 ? -7.869 24.911 6.482 1.00 86.62 101 GLN A CA 1
ATOM 793 C C . GLN A 1 101 ? -6.497 25.449 6.891 1.00 86.62 101 GLN A C 1
ATOM 795 O O . GLN A 1 101 ? -5.963 26.343 6.242 1.00 86.62 101 GLN A O 1
ATOM 800 N N . PHE A 1 102 ? -5.912 24.872 7.941 1.00 87.25 102 PHE A N 1
ATOM 801 C CA . PHE A 1 102 ? -4.612 25.256 8.480 1.00 87.25 102 PHE A CA 1
ATOM 802 C C . PHE A 1 102 ? -3.716 24.027 8.584 1.00 87.25 102 PHE A C 1
ATOM 804 O O . PHE A 1 102 ? -4.190 22.933 8.883 1.00 87.25 102 PHE A O 1
ATOM 811 N N . ILE A 1 103 ? -2.402 24.195 8.413 1.00 85.75 103 ILE A N 1
ATOM 812 C CA . ILE A 1 103 ? -1.468 23.058 8.464 1.00 85.75 103 ILE A CA 1
ATOM 813 C C . ILE A 1 103 ? -1.562 22.319 9.809 1.00 85.75 103 ILE A C 1
ATOM 815 O O . ILE A 1 103 ? -1.587 21.094 9.840 1.00 85.75 103 ILE A O 1
ATOM 819 N N . ALA A 1 104 ? -1.731 23.053 10.909 1.00 90.31 104 ALA A N 1
ATOM 820 C CA . ALA A 1 104 ? -1.834 22.480 12.249 1.00 90.31 104 ALA A CA 1
ATOM 821 C C . ALA A 1 104 ? -3.223 21.909 12.604 1.00 90.31 104 ALA A C 1
ATOM 823 O O . ALA A 1 104 ? -3.369 21.307 13.666 1.00 90.31 104 ALA A O 1
ATOM 824 N N . LYS A 1 105 ? -4.254 22.094 11.765 1.00 92.44 105 LYS A N 1
ATOM 825 C CA . LYS A 1 105 ? -5.632 21.705 12.100 1.00 92.44 105 LYS A CA 1
ATOM 826 C C . LYS A 1 105 ? -6.354 21.058 10.921 1.00 92.44 105 LYS A C 1
ATOM 828 O O . LYS A 1 105 ? -6.663 21.725 9.935 1.00 92.44 105 LYS A O 1
ATOM 833 N N . ALA A 1 106 ? -6.687 19.781 11.082 1.00 95.00 106 ALA A N 1
ATOM 834 C CA . ALA A 1 106 ? -7.544 19.030 10.176 1.00 95.00 106 ALA A CA 1
ATOM 835 C C . ALA A 1 106 ? -8.753 18.465 10.931 1.00 95.00 106 ALA A C 1
ATOM 837 O O . ALA A 1 106 ? -8.675 18.161 12.123 1.00 95.00 106 ALA A O 1
ATOM 838 N N . GLU A 1 107 ? -9.868 18.324 10.230 1.00 94.94 107 GLU A N 1
ATOM 839 C CA . GLU A 1 107 ? -11.107 17.741 10.738 1.00 94.94 107 GLU A CA 1
ATOM 840 C C . GLU A 1 107 ? -11.595 16.679 9.754 1.00 94.94 107 GLU A C 1
ATOM 842 O O . GLU A 1 107 ? -11.320 16.763 8.561 1.00 94.94 107 GLU A O 1
ATOM 847 N N . ILE A 1 108 ? -12.301 15.658 10.239 1.00 95.06 108 ILE A N 1
ATOM 848 C CA . ILE A 1 108 ? -12.864 14.619 9.367 1.00 95.06 108 ILE A CA 1
ATOM 849 C C . ILE A 1 108 ? -13.946 15.242 8.485 1.00 95.06 108 ILE A C 1
ATOM 851 O O . ILE A 1 108 ? -14.817 15.943 8.998 1.00 95.06 108 ILE A O 1
ATOM 855 N N . ALA A 1 109 ? -13.900 14.956 7.185 1.00 94.31 109 ALA A N 1
ATOM 856 C CA . ALA A 1 109 ? -14.883 15.437 6.224 1.00 94.31 109 ALA A CA 1
ATOM 857 C C . ALA A 1 109 ? -16.300 14.930 6.563 1.00 94.31 109 ALA A C 1
ATOM 859 O O . ALA A 1 109 ? -16.495 13.819 7.082 1.00 94.31 109 ALA A O 1
ATOM 860 N N . GLU A 1 110 ? -17.311 15.749 6.280 1.00 92.81 110 GLU A N 1
ATOM 861 C CA . GLU A 1 110 ? -18.705 15.430 6.600 1.00 92.81 110 GLU A CA 1
ATOM 862 C C . GLU A 1 110 ? -19.219 14.263 5.750 1.00 92.81 110 GLU A C 1
ATOM 864 O O . GLU A 1 110 ? -19.917 13.383 6.250 1.00 92.81 110 GLU A O 1
ATOM 869 N N . GLU A 1 111 ? -18.787 14.192 4.497 1.00 94.44 111 GLU A N 1
ATOM 870 C CA . GLU A 1 111 ? -19.097 13.128 3.550 1.00 94.44 111 GLU A CA 1
ATOM 871 C C . GLU A 1 111 ? -18.605 11.772 4.077 1.00 94.44 111 GLU A C 1
ATOM 873 O O . GLU A 1 111 ? -19.349 10.790 4.077 1.00 94.44 111 GLU A O 1
ATOM 878 N N . PHE A 1 112 ? -17.386 11.725 4.629 1.00 95.38 112 PHE A N 1
ATOM 879 C CA . PHE A 1 112 ? -16.861 10.507 5.249 1.00 95.38 112 PHE A CA 1
ATOM 880 C C . PHE A 1 112 ? -17.602 10.159 6.541 1.00 95.38 112 PHE A C 1
ATOM 882 O O . PHE A 1 112 ? -17.915 9.001 6.792 1.00 95.38 112 PHE A O 1
ATOM 889 N N . THR A 1 113 ? -17.968 11.161 7.340 1.00 94.38 113 THR A N 1
ATOM 890 C CA . THR A 1 113 ? -18.838 10.972 8.512 1.00 94.38 113 THR A CA 1
ATOM 891 C C . THR A 1 113 ? -20.187 10.358 8.104 1.00 94.38 113 THR A C 1
ATOM 893 O O . THR A 1 113 ? -20.693 9.474 8.796 1.00 94.38 113 THR A O 1
ATOM 896 N N . GLY A 1 114 ? -20.767 10.796 6.983 1.00 93.94 114 GLY A N 1
ATOM 897 C CA . GLY A 1 114 ? -21.978 10.223 6.395 1.00 93.94 114 GLY A CA 1
ATOM 898 C C . GLY A 1 114 ? -21.788 8.772 5.955 1.00 93.94 114 GLY A C 1
ATOM 899 O O . GLY A 1 114 ? -22.609 7.924 6.299 1.00 93.94 114 GLY A O 1
ATOM 900 N N . PHE A 1 115 ? -20.674 8.471 5.286 1.00 94.69 115 PHE A N 1
ATOM 901 C CA . PHE A 1 115 ? -20.297 7.108 4.913 1.00 94.69 115 PHE A CA 1
ATOM 902 C C . PHE A 1 115 ? -20.195 6.178 6.132 1.00 94.69 115 PHE A C 1
ATOM 904 O O . PHE A 1 115 ? -20.833 5.130 6.150 1.00 94.69 115 PHE A O 1
ATOM 911 N N . LEU A 1 116 ? -19.494 6.587 7.194 1.00 94.50 116 LEU A N 1
ATOM 912 C CA . LEU A 1 116 ? -19.374 5.781 8.416 1.00 94.50 116 LEU A CA 1
ATOM 913 C C . LEU A 1 116 ? -20.730 5.536 9.089 1.00 94.50 116 LEU A C 1
ATOM 915 O O . LEU A 1 116 ? -21.004 4.424 9.528 1.00 94.50 116 LEU A O 1
ATOM 919 N N . ARG A 1 117 ? -21.610 6.548 9.128 1.00 92.19 117 ARG A N 1
ATOM 920 C CA . ARG A 1 117 ? -22.987 6.374 9.625 1.00 92.19 117 ARG A CA 1
ATOM 921 C C . ARG A 1 117 ? -23.764 5.361 8.790 1.00 92.19 117 ARG A C 1
ATOM 923 O O . ARG A 1 117 ? -24.511 4.575 9.360 1.00 92.19 117 ARG A O 1
ATOM 930 N N . ALA A 1 118 ? -23.608 5.393 7.466 1.00 92.56 118 ALA A N 1
ATOM 931 C CA . ALA A 1 118 ? -24.267 4.445 6.579 1.00 92.56 118 ALA A CA 1
ATOM 932 C C . ALA A 1 118 ? -23.800 3.010 6.849 1.00 92.56 118 ALA A C 1
ATOM 934 O O . ALA A 1 118 ? -24.647 2.126 6.896 1.00 92.56 118 ALA A O 1
ATOM 935 N N . LEU A 1 119 ? -22.501 2.791 7.095 1.00 92.62 119 LEU A N 1
ATOM 936 C CA . LEU A 1 119 ? -21.962 1.480 7.477 1.00 92.62 119 LEU A CA 1
ATOM 937 C C . LEU A 1 119 ? -22.526 0.989 8.820 1.00 92.62 119 LEU A C 1
ATOM 939 O O . LEU A 1 119 ? -23.040 -0.126 8.890 1.00 92.62 119 LEU A O 1
ATOM 943 N N . SER A 1 120 ? -22.515 1.846 9.850 1.00 88.06 120 SER A N 1
ATOM 944 C CA . SER A 1 120 ? -23.069 1.528 11.177 1.00 88.06 120 SER A CA 1
ATOM 945 C C . SER A 1 120 ? -24.585 1.312 11.184 1.00 88.06 120 SER A C 1
ATOM 947 O O . SER A 1 120 ? -25.108 0.684 12.093 1.00 88.06 120 SER A O 1
ATOM 949 N N . ALA A 1 121 ? -25.323 1.878 10.225 1.00 85.56 121 ALA A N 1
ATOM 950 C CA . ALA A 1 121 ? -26.778 1.737 10.155 1.00 85.56 121 ALA A CA 1
ATOM 951 C C . ALA A 1 121 ? -27.228 0.448 9.446 1.00 85.56 121 ALA A C 1
ATOM 953 O O . ALA A 1 121 ? -28.420 0.126 9.452 1.00 85.56 121 ALA A O 1
ATOM 954 N N . GLN A 1 122 ? -26.317 -0.282 8.793 1.00 78.81 122 GLN A N 1
ATOM 955 C CA . GLN A 1 122 ? -26.675 -1.520 8.110 1.00 78.81 122 GLN A CA 1
ATOM 956 C C . GLN A 1 122 ? -26.923 -2.658 9.100 1.00 78.81 122 GLN A C 1
ATOM 958 O O . GLN A 1 122 ? -26.243 -2.790 10.108 1.00 78.81 122 GLN A O 1
ATOM 963 N N . LYS A 1 123 ? -27.834 -3.575 8.747 1.00 65.12 123 LYS A N 1
ATOM 964 C CA . LYS A 1 123 ? -28.179 -4.756 9.566 1.00 65.12 123 LYS A CA 1
ATOM 965 C C . LYS A 1 123 ? -27.000 -5.689 9.888 1.00 65.12 123 LYS A C 1
ATOM 967 O O . LYS A 1 123 ? -27.172 -6.592 10.698 1.00 65.12 123 LYS A O 1
ATOM 972 N N . ARG A 1 124 ? -25.866 -5.545 9.196 1.00 73.19 124 ARG A N 1
ATOM 973 C CA . ARG A 1 124 ? -24.672 -6.387 9.348 1.00 73.19 124 ARG A CA 1
ATOM 974 C C . ARG A 1 124 ? -23.482 -5.664 9.989 1.00 73.19 124 ARG A C 1
ATOM 976 O O . ARG A 1 124 ? -22.418 -6.260 9.989 1.00 73.19 124 ARG A O 1
ATOM 983 N N . ASP A 1 125 ? -23.659 -4.446 10.516 1.00 79.44 125 ASP A N 1
ATOM 984 C CA . ASP A 1 125 ? -22.583 -3.635 11.115 1.00 79.44 125 ASP A CA 1
ATOM 985 C C . ASP A 1 125 ? -21.305 -3.651 10.262 1.00 79.44 125 ASP A C 1
ATOM 987 O O . ASP A 1 125 ? -20.289 -4.236 10.632 1.00 79.44 125 ASP A O 1
ATOM 991 N N . GLN A 1 126 ? -21.379 -3.037 9.076 1.00 93.25 126 GLN A N 1
ATOM 992 C CA . GLN A 1 126 ? -20.248 -3.051 8.152 1.00 93.25 126 GLN A CA 1
ATOM 993 C C . GLN A 1 126 ? -19.066 -2.248 8.696 1.00 93.25 126 GLN A C 1
ATOM 995 O O . GLN A 1 126 ? -19.239 -1.208 9.340 1.00 93.25 126 GLN A O 1
ATOM 1000 N N . ARG A 1 127 ? -17.853 -2.687 8.357 1.00 95.50 127 ARG A N 1
ATOM 1001 C CA . ARG A 1 127 ? -16.608 -2.084 8.828 1.00 95.50 127 ARG A CA 1
ATOM 1002 C C . ARG A 1 127 ? -15.702 -1.641 7.686 1.00 95.50 127 ARG A C 1
ATOM 1004 O O . ARG A 1 127 ? -15.488 -2.355 6.706 1.00 95.50 127 ARG A O 1
ATOM 1011 N N . HIS A 1 128 ? -15.132 -0.451 7.835 1.00 97.81 128 HIS A N 1
ATOM 1012 C CA . HIS A 1 128 ? -14.101 0.090 6.962 1.00 97.81 128 HIS A CA 1
ATOM 1013 C C . HIS A 1 128 ? -12.734 0.034 7.642 1.00 97.81 128 HIS A C 1
ATOM 1015 O O . HIS A 1 128 ? -12.564 0.565 8.740 1.00 97.81 128 HIS A O 1
ATOM 1021 N N . LEU A 1 129 ? -11.748 -0.551 6.965 1.00 98.38 129 LEU A N 1
ATOM 1022 C CA . LEU A 1 129 ? -10.339 -0.435 7.327 1.00 98.38 129 LEU A CA 1
ATOM 1023 C C . LEU A 1 129 ? -9.684 0.648 6.466 1.00 98.38 129 LEU A C 1
ATOM 1025 O O . LEU A 1 129 ? -9.607 0.531 5.243 1.00 98.38 129 LEU A O 1
ATOM 1029 N N . LEU A 1 130 ? -9.188 1.693 7.119 1.00 98.56 130 LEU A N 1
ATOM 1030 C CA . LEU A 1 130 ? -8.433 2.771 6.494 1.00 98.56 130 LEU A CA 1
ATOM 1031 C C . LEU A 1 130 ? -6.950 2.618 6.839 1.00 98.56 130 LEU A C 1
ATOM 1033 O O . LEU A 1 130 ? -6.529 2.891 7.964 1.00 98.56 130 LEU A O 1
ATOM 1037 N N . ILE A 1 131 ? -6.154 2.219 5.850 1.00 98.69 131 ILE A N 1
ATOM 1038 C CA . ILE A 1 131 ? -4.695 2.227 5.936 1.00 98.69 131 ILE A CA 1
ATOM 1039 C C . ILE A 1 131 ? -4.208 3.621 5.537 1.00 98.69 131 ILE A C 1
ATOM 1041 O O . ILE A 1 131 ? -4.180 3.983 4.358 1.00 98.69 131 ILE A O 1
ATOM 1045 N N . ASN A 1 132 ? -3.844 4.423 6.531 1.00 98.56 132 ASN A N 1
ATOM 1046 C CA . ASN A 1 132 ? -3.281 5.751 6.344 1.00 98.56 132 ASN A CA 1
ATOM 1047 C C . ASN A 1 132 ? -1.789 5.643 5.996 1.00 98.56 132 ASN A C 1
ATOM 1049 O O . ASN A 1 132 ? -0.979 5.197 6.799 1.00 98.56 132 ASN A O 1
ATOM 1053 N N . LEU A 1 133 ? -1.413 6.071 4.795 1.00 98.50 133 LEU A N 1
ATOM 1054 C CA . LEU A 1 133 ? -0.048 5.986 4.266 1.00 98.50 133 LEU A CA 1
ATOM 1055 C C . LEU A 1 133 ? 0.782 7.256 4.505 1.00 98.50 133 LEU A C 1
ATOM 1057 O O . LEU A 1 133 ? 1.895 7.386 3.987 1.00 98.50 133 LEU A O 1
ATOM 1061 N N . GLN A 1 134 ? 0.219 8.219 5.231 1.00 97.62 134 GLN A N 1
ATOM 1062 C CA . GLN A 1 134 ? 0.895 9.457 5.600 1.00 97.62 134 GLN A CA 1
ATOM 1063 C C . GLN A 1 134 ? 1.890 9.236 6.742 1.00 97.62 134 GLN A C 1
ATOM 1065 O O . GLN A 1 134 ? 1.734 8.334 7.560 1.00 97.62 134 GLN A O 1
ATOM 1070 N N . ASP A 1 135 ? 2.887 10.106 6.832 1.00 96.38 135 ASP A N 1
ATOM 1071 C CA . ASP A 1 135 ? 3.854 10.125 7.921 1.00 96.38 135 ASP A CA 1
ATOM 1072 C C . ASP A 1 135 ? 3.391 11.054 9.048 1.00 96.38 135 ASP A C 1
ATOM 1074 O O . ASP A 1 135 ? 3.482 12.279 8.963 1.00 96.38 135 ASP A O 1
ATOM 1078 N N . ARG A 1 136 ? 2.911 10.471 10.149 1.00 94.75 136 ARG A N 1
ATOM 1079 C CA . ARG A 1 136 ? 2.468 11.238 11.325 1.00 94.75 136 ARG A CA 1
ATOM 1080 C C . ARG A 1 136 ? 3.597 11.973 12.058 1.00 94.75 136 ARG A C 1
ATOM 1082 O O . ARG A 1 136 ? 3.284 12.865 12.845 1.00 94.75 136 ARG A O 1
ATOM 1089 N N . THR A 1 137 ? 4.866 11.617 11.846 1.00 95.19 137 THR A N 1
ATOM 1090 C CA . THR A 1 137 ? 6.011 12.359 12.413 1.00 95.19 137 THR A CA 1
ATOM 1091 C C . THR A 1 137 ? 6.267 13.655 11.647 1.00 95.19 137 THR A C 1
ATOM 1093 O O . THR A 1 137 ? 6.862 14.600 12.164 1.00 95.19 137 THR A O 1
ATOM 1096 N N . SER A 1 138 ? 5.738 13.741 10.428 1.00 94.56 138 SER A N 1
ATOM 1097 C CA . SER A 1 138 ? 5.907 14.890 9.566 1.00 94.56 138 SER A CA 1
ATOM 1098 C C . SER A 1 138 ? 4.957 16.034 9.912 1.00 94.56 138 SER A C 1
ATOM 1100 O O . SER A 1 138 ? 3.732 15.885 9.907 1.00 94.56 138 SER A O 1
ATOM 1102 N N . TRP A 1 139 ? 5.509 17.228 10.131 1.00 92.50 139 TRP A N 1
ATOM 1103 C CA . TRP A 1 139 ? 4.748 18.413 10.547 1.00 92.50 139 TRP A CA 1
ATOM 1104 C C . TRP A 1 139 ? 3.603 18.797 9.588 1.00 92.50 139 TRP A C 1
ATOM 1106 O O . TRP A 1 139 ? 2.585 19.333 10.025 1.00 92.50 139 TRP A O 1
ATOM 1116 N N . HIS A 1 140 ? 3.733 18.508 8.288 1.00 92.12 140 HIS A N 1
ATOM 1117 C CA . HIS A 1 140 ? 2.729 18.850 7.274 1.00 92.12 140 HIS A CA 1
ATOM 1118 C C . HIS A 1 140 ? 1.632 17.785 7.102 1.00 92.12 140 HIS A C 1
ATOM 1120 O O . HIS A 1 140 ? 0.630 18.033 6.418 1.00 92.12 140 HIS A O 1
ATOM 1126 N N . GLU A 1 141 ? 1.796 16.604 7.703 1.00 95.00 141 GLU A N 1
ATOM 1127 C CA . GLU A 1 141 ? 0.833 15.495 7.636 1.00 95.00 141 GLU A CA 1
ATOM 1128 C C . GLU A 1 141 ? 0.216 15.152 8.995 1.00 95.00 141 GLU A C 1
ATOM 1130 O O . GLU A 1 141 ? -0.923 14.680 9.035 1.00 95.00 141 GLU A O 1
ATOM 1135 N N . HIS A 1 142 ? 0.915 15.479 10.087 1.00 95.88 142 HIS A N 1
ATOM 1136 C CA . HIS A 1 142 ? 0.550 15.182 11.469 1.00 95.88 142 HIS A CA 1
ATOM 1137 C C . HIS A 1 142 ? -0.919 15.481 11.786 1.00 95.88 142 HIS A C 1
ATOM 1139 O O . HIS A 1 142 ? -1.649 14.600 12.232 1.00 95.88 142 HIS A O 1
ATOM 1145 N N . ALA A 1 143 ? -1.395 16.698 11.495 1.00 96.00 143 ALA A N 1
ATOM 1146 C CA . ALA A 1 143 ? -2.764 17.099 11.824 1.00 96.00 143 ALA A CA 1
ATOM 1147 C C . ALA A 1 143 ? -3.830 16.197 11.174 1.00 96.00 143 ALA A C 1
ATOM 1149 O O . ALA A 1 143 ? -4.829 15.874 11.816 1.00 96.00 143 ALA A O 1
ATOM 1150 N N . ARG A 1 144 ? -3.614 15.763 9.922 1.00 95.94 144 ARG A N 1
ATOM 1151 C CA . ARG A 1 144 ? -4.532 14.859 9.208 1.00 95.94 144 ARG A CA 1
ATOM 1152 C C . ARG A 1 144 ? -4.498 13.453 9.805 1.00 95.94 144 ARG A C 1
ATOM 1154 O O . ARG A 1 144 ? -5.563 12.888 10.037 1.00 95.94 144 ARG A O 1
ATOM 1161 N N . CYS A 1 145 ? -3.305 12.928 10.106 1.00 96.94 145 CYS A N 1
ATOM 1162 C CA . CYS A 1 145 ? -3.151 11.625 10.762 1.00 96.94 145 CYS A CA 1
ATOM 1163 C C . CYS A 1 145 ? -3.910 11.602 12.094 1.00 96.94 145 CYS A C 1
ATOM 1165 O O . CYS A 1 145 ? -4.833 10.810 12.266 1.00 96.94 145 CYS A O 1
ATOM 1167 N N . ILE A 1 146 ? -3.628 12.569 12.973 1.00 96.38 146 ILE A N 1
ATOM 1168 C CA . ILE A 1 146 ? -4.265 12.668 14.290 1.00 96.38 146 ILE A CA 1
ATOM 1169 C C . ILE A 1 146 ? -5.790 12.814 14.182 1.00 96.38 146 ILE A C 1
ATOM 1171 O O . ILE A 1 146 ? -6.521 12.239 14.991 1.00 96.38 146 ILE A O 1
ATOM 1175 N N . ALA A 1 147 ? -6.295 13.576 13.206 1.00 95.94 147 ALA A N 1
ATOM 1176 C CA . ALA A 1 147 ? -7.734 13.761 13.015 1.00 95.94 147 ALA A CA 1
ATOM 1177 C C . ALA A 1 147 ? -8.453 12.441 12.692 1.00 95.94 147 ALA A C 1
ATOM 1179 O O . ALA A 1 147 ? -9.509 12.165 13.265 1.00 95.94 147 ALA A O 1
ATOM 1180 N N . ILE A 1 148 ? -7.874 11.623 11.811 1.00 95.50 148 ILE A N 1
ATOM 1181 C CA . ILE A 1 148 ? -8.434 10.331 11.399 1.00 95.50 148 ILE A CA 1
ATOM 1182 C C . ILE A 1 148 ? -8.260 9.287 12.509 1.00 95.50 148 ILE A C 1
ATOM 1184 O O . ILE A 1 148 ? -9.220 8.602 12.861 1.00 95.50 148 ILE A O 1
ATOM 1188 N N . GLU A 1 149 ? -7.075 9.215 13.118 1.00 95.75 149 GLU A N 1
ATOM 1189 C CA . GLU A 1 149 ? -6.751 8.275 14.199 1.00 95.75 149 GLU A CA 1
ATOM 1190 C C . GLU A 1 149 ? -7.650 8.492 15.423 1.00 95.75 149 GLU A C 1
ATOM 1192 O O . GLU A 1 149 ? -8.184 7.535 15.981 1.00 95.75 149 GLU A O 1
ATOM 1197 N N . LYS A 1 150 ? -7.905 9.751 15.812 1.00 94.19 150 LYS A N 1
ATOM 1198 C CA . LYS A 1 150 ? -8.891 10.086 16.858 1.00 94.19 150 LYS A CA 1
ATOM 1199 C C . LYS A 1 150 ? -10.332 9.866 16.399 1.00 94.19 150 LYS A C 1
ATOM 1201 O O . LYS A 1 150 ? -11.222 9.694 17.231 1.00 94.19 150 LYS A O 1
ATOM 1206 N N . GLY A 1 151 ? -10.574 9.883 15.090 1.00 89.31 151 GLY A N 1
ATOM 1207 C CA . GLY A 1 151 ? -11.874 9.649 14.472 1.00 89.31 151 GLY A CA 1
ATOM 1208 C C . GLY A 1 151 ? -12.497 8.319 14.851 1.00 89.31 151 GLY A C 1
ATOM 1209 O O . GLY A 1 151 ? -13.667 8.293 15.231 1.00 89.31 151 GLY A O 1
ATOM 1210 N N . GLN A 1 152 ? -11.699 7.250 14.815 1.00 90.25 152 GLN A N 1
ATOM 1211 C CA . GLN A 1 152 ? -12.156 5.897 15.145 1.00 90.25 152 GLN A CA 1
ATOM 1212 C C . GLN A 1 152 ? -12.581 5.753 16.617 1.00 90.25 152 GLN A C 1
ATOM 1214 O O . GLN A 1 152 ? -13.458 4.960 16.930 1.00 90.25 152 GLN A O 1
ATOM 1219 N N . LYS A 1 153 ? -12.023 6.572 17.526 1.00 88.38 153 LYS A N 1
ATOM 1220 C CA . LYS A 1 153 ? -12.358 6.547 18.963 1.00 88.38 153 LYS A CA 1
ATOM 1221 C C . LYS A 1 153 ? -13.709 7.200 19.279 1.00 88.38 153 LYS A C 1
ATOM 1223 O O . LYS A 1 153 ? -14.181 7.132 20.412 1.00 88.38 153 LYS A O 1
ATOM 1228 N N . LYS A 1 154 ? -14.347 7.874 18.314 1.00 87.06 154 LYS A N 1
ATOM 1229 C CA . LYS A 1 154 ? -15.685 8.448 18.516 1.00 87.06 154 LYS A CA 1
ATOM 1230 C C . LYS A 1 154 ? -16.686 7.301 18.633 1.00 87.06 154 LYS A C 1
ATOM 1232 O O . LYS A 1 154 ? -16.825 6.529 17.693 1.00 87.06 154 LYS A O 1
ATOM 1237 N 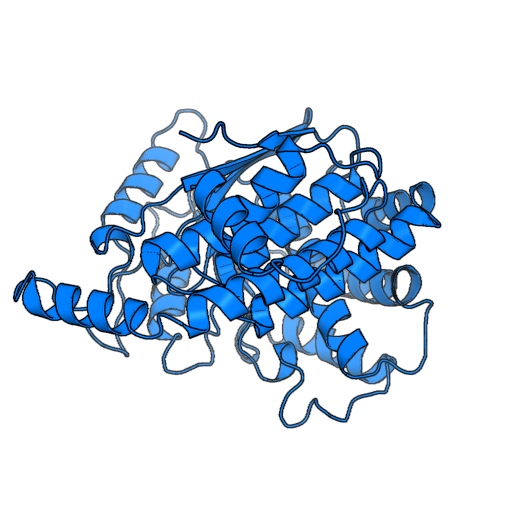N . SER A 1 155 ? -17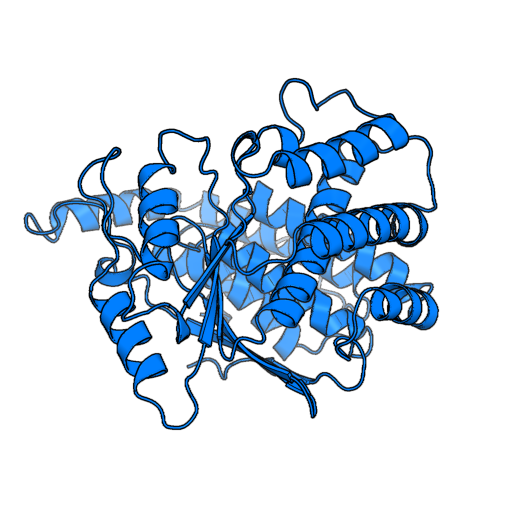.432 7.244 19.737 1.00 76.31 155 SER A N 1
ATOM 1238 C CA . SER A 1 155 ? -18.374 6.151 20.051 1.00 76.31 155 SER A CA 1
ATOM 1239 C C . SER A 1 155 ? -19.306 5.776 18.893 1.00 76.31 155 SER A C 1
ATOM 1241 O O . SER A 1 155 ? -19.538 4.602 18.642 1.00 76.31 155 SER A O 1
ATOM 1243 N N . LYS A 1 156 ? -19.776 6.770 18.133 1.00 83.19 156 LYS A N 1
ATOM 1244 C CA . LYS A 1 156 ? -20.640 6.579 16.957 1.00 83.19 156 LYS A CA 1
ATOM 1245 C C . LYS A 1 156 ? -19.983 5.895 15.746 1.00 83.19 156 LYS A C 1
ATOM 1247 O O . LYS A 1 156 ? -20.704 5.578 14.811 1.00 83.19 156 LYS A O 1
ATOM 1252 N N . PHE A 1 157 ? -18.658 5.738 15.719 1.00 86.88 157 PHE A N 1
ATOM 1253 C CA . PHE A 1 157 ? -17.899 5.171 14.592 1.00 86.88 157 PHE A CA 1
ATOM 1254 C C . PHE A 1 157 ? -17.009 3.992 14.976 1.00 86.88 157 PHE A C 1
ATOM 1256 O O . PHE A 1 157 ? -16.431 3.380 14.084 1.00 86.88 157 PHE A O 1
ATOM 1263 N N . ALA A 1 158 ? -16.897 3.669 16.266 1.00 85.69 158 ALA A N 1
ATOM 1264 C CA . ALA A 1 158 ? -15.958 2.665 16.760 1.00 85.69 158 ALA A CA 1
ATOM 1265 C C . ALA A 1 158 ? -16.160 1.278 16.118 1.00 85.69 158 ALA A C 1
ATOM 1267 O O . ALA A 1 158 ? -15.185 0.584 15.854 1.00 85.69 158 ALA A O 1
ATOM 1268 N N . SER A 1 159 ? -17.404 0.898 15.805 1.00 89.69 159 SER A N 1
ATOM 1269 C CA . SER A 1 159 ? -17.704 -0.363 15.111 1.00 89.69 159 SER A CA 1
ATOM 1270 C C . SER A 1 159 ? -17.476 -0.306 13.596 1.00 89.69 159 SER A C 1
ATOM 1272 O O . SER A 1 159 ? -17.165 -1.323 12.989 1.00 89.69 159 SER A O 1
ATOM 1274 N N . ALA A 1 160 ? -17.600 0.872 12.979 1.00 94.44 160 ALA A N 1
ATOM 1275 C CA . ALA A 1 160 ? -17.564 1.026 11.524 1.00 94.44 160 ALA A CA 1
ATOM 1276 C C . ALA A 1 160 ? -16.199 1.440 10.965 1.00 94.44 160 ALA A C 1
ATOM 1278 O O . ALA A 1 160 ? -16.008 1.385 9.752 1.00 94.44 160 ALA A O 1
ATOM 1279 N N . LEU A 1 161 ? -15.251 1.868 11.803 1.00 96.44 161 LEU A N 1
ATOM 1280 C CA . LEU A 1 161 ? -13.947 2.351 11.355 1.00 96.44 161 LEU A CA 1
ATOM 1281 C C . LEU A 1 161 ? -12.808 1.740 12.172 1.00 96.44 161 LEU A C 1
ATOM 1283 O O . LEU A 1 161 ? -12.747 1.910 13.385 1.00 96.44 161 LEU A O 1
ATOM 1287 N N . ALA A 1 162 ? -11.860 1.124 11.476 1.00 97.19 162 ALA A N 1
ATOM 1288 C CA . ALA A 1 162 ? -10.520 0.841 11.972 1.00 97.19 162 ALA A CA 1
ATOM 1289 C C . ALA A 1 162 ? -9.509 1.683 11.187 1.00 97.19 162 ALA A C 1
ATOM 1291 O O . ALA A 1 162 ? -9.595 1.773 9.959 1.00 97.19 162 ALA A O 1
ATOM 1292 N N . VAL A 1 163 ? -8.552 2.306 11.877 1.00 97.94 163 VAL A N 1
ATOM 1293 C CA . VAL A 1 163 ? -7.491 3.097 11.235 1.00 97.94 163 VAL A CA 1
ATOM 1294 C C . VAL A 1 163 ? -6.140 2.587 11.692 1.00 97.94 163 VAL A C 1
ATOM 1296 O O . VAL A 1 163 ? -5.878 2.530 12.891 1.00 97.94 163 VAL A O 1
ATOM 1299 N N . VAL A 1 164 ? -5.266 2.304 10.731 1.00 98.38 164 VAL A N 1
ATOM 1300 C CA . VAL A 1 164 ? -3.855 1.979 10.964 1.00 98.38 164 VAL A CA 1
ATOM 1301 C C . VAL A 1 164 ? -3.003 2.917 10.120 1.00 98.38 164 VAL A C 1
ATOM 1303 O O . VAL A 1 164 ? -3.304 3.110 8.943 1.00 98.38 164 VAL A O 1
ATOM 1306 N N . THR A 1 165 ? -1.946 3.496 10.691 1.00 98.50 165 THR A N 1
ATOM 1307 C CA . THR A 1 165 ? -0.997 4.334 9.939 1.00 98.50 165 THR A CA 1
ATOM 1308 C C . THR A 1 165 ? 0.258 3.525 9.618 1.00 98.50 165 THR A C 1
ATOM 1310 O O . THR A 1 165 ? 0.941 3.064 10.531 1.00 98.50 165 THR A O 1
ATOM 1313 N N . LEU A 1 166 ? 0.554 3.368 8.324 1.00 98.38 166 LEU A N 1
ATOM 1314 C CA . LEU A 1 166 ? 1.750 2.722 7.775 1.00 98.38 166 LEU A CA 1
ATOM 1315 C C . LEU A 1 166 ? 2.520 3.757 6.929 1.00 98.38 166 LEU A C 1
ATOM 1317 O O . LEU A 1 166 ? 2.196 3.951 5.752 1.00 98.38 166 LEU A O 1
ATOM 1321 N N . PRO A 1 167 ? 3.492 4.483 7.503 1.00 97.62 167 PRO A N 1
ATOM 1322 C CA . PRO A 1 167 ? 4.024 5.693 6.890 1.00 97.62 167 PRO A CA 1
ATOM 1323 C C . PRO A 1 167 ? 4.903 5.397 5.666 1.00 97.62 167 PRO A C 1
ATOM 1325 O O . PRO A 1 167 ? 5.867 4.642 5.737 1.00 97.62 167 PRO A O 1
ATOM 1328 N N . LYS A 1 168 ? 4.633 6.067 4.539 1.00 97.31 168 LYS A N 1
ATOM 1329 C CA . LYS A 1 168 ? 5.420 5.923 3.296 1.00 97.31 168 LYS A CA 1
ATOM 1330 C C . LYS A 1 168 ? 6.377 7.093 3.011 1.00 97.31 168 LYS A C 1
ATOM 1332 O O . LYS A 1 168 ? 6.830 7.260 1.878 1.00 97.31 168 LYS A O 1
ATOM 1337 N N . ASN A 1 169 ? 6.655 7.937 4.001 1.00 95.69 169 ASN A N 1
ATOM 1338 C CA . ASN A 1 169 ? 7.465 9.157 3.848 1.00 95.69 169 ASN A CA 1
ATOM 1339 C C . ASN A 1 169 ? 8.577 9.317 4.889 1.00 95.69 169 ASN A C 1
ATOM 1341 O O . ASN A 1 169 ? 9.286 10.317 4.848 1.00 95.69 169 ASN A O 1
ATOM 1345 N N . THR A 1 170 ? 8.751 8.348 5.787 1.00 96.88 170 THR A N 1
ATOM 1346 C CA . THR A 1 170 ? 9.821 8.394 6.787 1.00 96.88 170 THR A CA 1
ATOM 1347 C C . THR A 1 170 ? 11.175 8.095 6.159 1.00 96.88 170 THR A C 1
ATOM 1349 O O . THR A 1 170 ? 11.262 7.403 5.138 1.00 96.88 170 THR A O 1
ATOM 1352 N N . ASP A 1 171 ? 12.244 8.550 6.815 1.00 96.25 171 ASP A N 1
ATOM 1353 C CA . ASP A 1 171 ? 13.610 8.256 6.378 1.00 96.25 171 ASP A CA 1
ATOM 1354 C C . ASP A 1 171 ? 13.881 6.754 6.299 1.00 96.25 171 ASP A C 1
ATOM 1356 O O . ASP A 1 171 ? 14.490 6.283 5.340 1.00 96.25 171 ASP A O 1
ATOM 1360 N N . PHE A 1 172 ? 13.363 5.978 7.258 1.00 97.06 172 PHE A N 1
ATOM 1361 C CA . PHE A 1 172 ? 13.476 4.525 7.215 1.00 97.06 172 PHE A CA 1
ATOM 1362 C C . PHE A 1 172 ? 12.751 3.952 5.996 1.00 97.06 172 PHE A C 1
ATOM 1364 O O . PHE A 1 172 ? 13.334 3.181 5.239 1.00 97.06 172 PHE A O 1
ATOM 1371 N N . TYR A 1 173 ? 11.496 4.338 5.747 1.00 97.38 173 TYR A N 1
ATOM 1372 C CA . TYR A 1 173 ? 10.765 3.814 4.595 1.00 97.38 173 TYR A CA 1
ATOM 1373 C C . TYR A 1 173 ? 11.491 4.140 3.284 1.00 97.38 173 TYR A C 1
ATOM 1375 O O . TYR A 1 173 ? 11.575 3.286 2.401 1.00 97.38 173 TYR A O 1
ATOM 1383 N N . MET A 1 174 ? 12.032 5.355 3.160 1.00 96.44 174 MET A N 1
ATOM 1384 C CA . MET A 1 174 ? 12.760 5.843 1.983 1.00 96.44 174 MET A CA 1
ATOM 1385 C C . MET A 1 174 ? 14.220 5.388 1.923 1.00 96.44 174 MET A C 1
ATOM 1387 O O . MET A 1 174 ? 14.879 5.626 0.912 1.00 96.44 174 MET A O 1
ATOM 1391 N N . GLN A 1 175 ? 14.706 4.718 2.974 1.00 96.81 175 GLN A N 1
ATOM 1392 C CA . GLN A 1 175 ? 16.101 4.318 3.145 1.00 96.81 175 GLN A CA 1
ATOM 1393 C C . GLN A 1 175 ? 17.069 5.499 2.921 1.00 96.81 175 GLN A C 1
ATOM 1395 O O . GLN A 1 175 ? 18.119 5.349 2.296 1.00 96.81 175 GLN A O 1
ATOM 1400 N N . SER A 1 176 ? 16.684 6.684 3.404 1.00 95.25 176 SER A N 1
ATOM 1401 C CA . SER A 1 176 ? 17.429 7.946 3.314 1.00 95.25 176 SER A CA 1
ATOM 1402 C C . SER A 1 176 ? 18.174 8.267 4.613 1.00 95.25 176 SER A C 1
ATOM 1404 O O . SER A 1 176 ? 18.072 7.546 5.604 1.00 95.25 176 SER A O 1
ATOM 1406 N N . GLY A 1 177 ? 18.969 9.342 4.613 1.00 93.31 177 GLY A N 1
ATOM 1407 C CA . GLY A 1 177 ? 19.695 9.792 5.803 1.00 93.31 177 GLY A CA 1
ATOM 1408 C C . GLY A 1 177 ? 20.617 8.707 6.365 1.00 93.31 177 GLY A C 1
ATOM 1409 O O . GLY A 1 177 ? 21.449 8.161 5.642 1.00 93.31 177 GLY A O 1
ATOM 1410 N N . SER A 1 178 ? 20.443 8.367 7.645 1.00 91.56 178 SER A N 1
ATOM 1411 C CA . SER A 1 178 ? 21.243 7.344 8.334 1.00 91.56 178 SER A CA 1
ATOM 1412 C C . SER A 1 178 ? 21.062 5.924 7.785 1.00 91.56 178 SER A C 1
ATOM 1414 O O . SER A 1 178 ? 21.895 5.070 8.062 1.00 91.56 178 SER A O 1
ATOM 1416 N N . TYR A 1 179 ? 20.010 5.661 7.003 1.00 93.44 179 TYR A N 1
ATOM 1417 C CA . TYR A 1 179 ? 19.668 4.325 6.496 1.00 93.44 179 TYR A CA 1
ATOM 1418 C C . TYR A 1 179 ? 20.294 3.999 5.122 1.00 93.44 179 TYR A C 1
ATOM 1420 O O . TYR A 1 179 ? 20.118 2.894 4.598 1.00 93.44 179 TYR A O 1
ATOM 1428 N N . ILE A 1 180 ? 21.026 4.941 4.509 1.00 90.88 180 ILE A N 1
ATOM 1429 C CA . ILE A 1 180 ? 21.597 4.780 3.157 1.00 90.88 180 ILE A CA 1
ATOM 1430 C C . ILE A 1 180 ? 22.653 3.668 3.110 1.00 90.88 180 ILE A C 1
ATOM 1432 O O . ILE A 1 180 ? 22.679 2.886 2.159 1.00 90.88 180 ILE A O 1
ATOM 1436 N N . GLU A 1 181 ? 23.490 3.559 4.138 1.00 87.94 181 GLU A N 1
ATOM 1437 C CA . GLU A 1 181 ? 24.664 2.671 4.142 1.00 87.94 181 GLU A CA 1
ATOM 1438 C C . GLU A 1 181 ? 24.431 1.345 4.889 1.00 87.94 181 GLU A C 1
ATOM 1440 O O . GLU A 1 181 ? 25.356 0.557 5.077 1.00 87.94 181 GLU A O 1
ATOM 1445 N N . TRP A 1 182 ? 23.196 1.068 5.319 1.00 87.62 182 TRP A N 1
ATOM 1446 C CA . TRP A 1 182 ? 22.857 -0.112 6.126 1.00 87.62 182 TRP A CA 1
ATOM 1447 C C . TRP A 1 182 ? 22.662 -1.368 5.286 1.00 87.62 182 TRP A C 1
ATOM 1449 O O . TRP A 1 182 ? 21.566 -1.903 5.160 1.00 87.62 182 TRP A O 1
ATOM 1459 N N . ASP A 1 183 ? 23.747 -1.819 4.675 1.00 93.06 183 ASP A N 1
ATOM 1460 C CA . ASP A 1 183 ? 23.749 -2.976 3.788 1.00 93.06 183 ASP A CA 1
ATOM 1461 C C . ASP A 1 183 ? 23.689 -4.326 4.524 1.00 93.06 183 ASP A C 1
ATOM 1463 O O . ASP A 1 183 ? 23.359 -5.328 3.892 1.00 93.06 183 ASP A O 1
ATOM 1467 N N . ASP A 1 184 ? 23.982 -4.372 5.825 1.00 97.44 184 ASP A N 1
ATOM 1468 C CA . ASP A 1 184 ? 23.896 -5.594 6.632 1.00 97.44 184 ASP A CA 1
ATOM 1469 C C . ASP A 1 184 ? 22.435 -6.032 6.829 1.00 97.44 184 ASP A C 1
ATOM 1471 O O . ASP A 1 184 ? 21.597 -5.274 7.326 1.00 97.44 184 ASP A O 1
ATOM 1475 N N . ALA A 1 185 ? 22.113 -7.263 6.422 1.00 97.75 185 ALA A N 1
ATOM 1476 C CA . ALA A 1 185 ? 20.745 -7.767 6.450 1.00 97.75 185 ALA A CA 1
ATOM 1477 C C . ALA A 1 185 ? 20.221 -7.957 7.877 1.00 97.75 185 ALA A C 1
ATOM 1479 O O . ALA A 1 185 ? 19.048 -7.684 8.129 1.00 97.75 185 ALA A O 1
ATOM 1480 N N . ALA A 1 186 ? 21.062 -8.421 8.805 1.00 97.75 186 ALA A N 1
ATOM 1481 C CA . ALA A 1 186 ? 20.645 -8.683 10.176 1.00 97.75 186 ALA A CA 1
ATOM 1482 C C . ALA A 1 186 ? 20.303 -7.377 10.903 1.00 97.75 186 ALA A C 1
ATOM 1484 O O . ALA A 1 186 ? 19.243 -7.286 11.530 1.00 97.75 186 ALA A O 1
ATOM 1485 N N . GLU A 1 187 ? 21.139 -6.348 10.752 1.00 96.69 187 GLU A N 1
ATOM 1486 C CA . GLU A 1 187 ? 20.874 -5.026 11.315 1.00 96.69 187 GLU A CA 1
ATOM 1487 C C . GLU A 1 187 ? 19.657 -4.381 10.646 1.00 96.69 187 GLU A C 1
ATOM 1489 O O . GLU A 1 187 ? 18.761 -3.915 11.344 1.00 96.69 187 GLU A O 1
ATOM 1494 N N . PHE A 1 188 ? 19.533 -4.435 9.313 1.00 97.94 188 PHE A N 1
ATOM 1495 C CA . PHE A 1 188 ? 18.340 -3.923 8.631 1.00 97.94 188 PHE A CA 1
ATOM 1496 C C . PHE A 1 188 ? 17.045 -4.589 9.128 1.00 97.94 188 PHE A C 1
ATOM 1498 O O . PHE A 1 188 ? 16.066 -3.898 9.418 1.00 97.94 188 PHE A O 1
ATOM 1505 N N . MET A 1 189 ? 17.029 -5.920 9.253 1.00 98.25 189 MET A N 1
ATOM 1506 C CA . MET A 1 189 ? 15.862 -6.660 9.740 1.00 98.25 189 MET A CA 1
ATOM 1507 C C . MET A 1 189 ? 15.531 -6.306 11.188 1.00 98.25 189 MET A C 1
ATOM 1509 O O . MET A 1 189 ? 14.365 -6.096 11.515 1.00 98.25 189 MET A O 1
ATOM 1513 N N . LYS A 1 190 ? 16.538 -6.210 12.060 1.00 97.81 190 LYS A N 1
ATOM 1514 C CA . LYS A 1 190 ? 16.357 -5.758 13.442 1.00 97.81 190 LYS A CA 1
ATOM 1515 C C . LYS A 1 190 ? 15.722 -4.368 13.481 1.00 97.81 190 LYS A C 1
ATOM 1517 O O . LYS A 1 190 ? 14.728 -4.173 14.174 1.00 97.81 190 LYS A O 1
ATOM 1522 N N . GLN A 1 191 ? 16.228 -3.450 12.668 1.00 96.81 191 GLN A N 1
ATOM 1523 C CA . GLN A 1 191 ? 15.730 -2.084 12.582 1.00 96.81 191 GLN A CA 1
ATOM 1524 C C . GLN A 1 191 ? 14.294 -2.037 12.065 1.00 96.81 191 GLN A C 1
ATOM 1526 O O . GLN A 1 191 ? 13.458 -1.388 12.678 1.00 96.81 191 GLN A O 1
ATOM 1531 N N . LEU A 1 192 ? 13.952 -2.793 11.018 1.00 98.06 192 LEU A N 1
ATOM 1532 C CA . LEU A 1 192 ? 12.572 -2.904 10.534 1.00 98.06 192 LEU A CA 1
ATOM 1533 C C . LEU A 1 192 ? 11.599 -3.324 11.649 1.00 98.06 192 LEU A C 1
ATOM 1535 O O . LEU A 1 192 ? 10.520 -2.744 11.776 1.00 98.06 192 LEU A O 1
ATOM 1539 N N . LYS A 1 193 ? 11.992 -4.296 12.478 1.00 98.31 193 LYS A N 1
ATOM 1540 C CA . LYS A 1 193 ? 11.196 -4.746 13.628 1.00 98.31 193 LYS A CA 1
ATOM 1541 C C . LYS A 1 193 ? 11.067 -3.655 14.691 1.00 98.31 193 LYS A C 1
ATOM 1543 O O . LYS A 1 193 ? 9.965 -3.416 15.183 1.00 98.31 193 LYS A O 1
ATOM 1548 N N . GLU A 1 194 ? 12.160 -2.958 14.997 1.00 97.50 194 GLU A N 1
ATOM 1549 C CA . GLU A 1 194 ? 12.171 -1.819 15.923 1.00 97.50 194 GLU A CA 1
ATOM 1550 C C . GLU A 1 194 ? 11.269 -0.675 15.438 1.00 97.50 194 GLU A C 1
ATOM 1552 O O . GLU A 1 194 ? 10.548 -0.096 16.246 1.00 97.50 194 GLU A O 1
ATOM 1557 N N . GLN A 1 195 ? 11.219 -0.391 14.131 1.00 96.88 195 GLN A N 1
ATOM 1558 C CA . GLN A 1 195 ? 10.330 0.642 13.585 1.00 96.88 195 GLN A CA 1
ATOM 1559 C C . GLN A 1 195 ? 8.855 0.344 13.874 1.00 96.88 195 GLN A C 1
ATOM 1561 O O . GLN A 1 195 ? 8.093 1.246 14.217 1.00 96.88 195 GLN A O 1
ATOM 1566 N N . VAL A 1 196 ? 8.446 -0.922 13.754 1.00 97.38 196 VAL A N 1
ATOM 1567 C CA . VAL A 1 196 ? 7.067 -1.334 14.045 1.00 97.38 196 VAL A CA 1
ATOM 1568 C C . VAL A 1 196 ? 6.806 -1.325 15.553 1.00 97.38 196 VAL A C 1
ATOM 1570 O O . VAL A 1 196 ? 5.779 -0.806 15.986 1.00 97.38 196 VAL A O 1
ATOM 1573 N N . ALA A 1 197 ? 7.747 -1.836 16.354 1.00 97.00 197 ALA A N 1
ATOM 1574 C CA . ALA A 1 197 ? 7.622 -1.910 17.810 1.00 97.00 197 ALA A CA 1
ATOM 1575 C C . ALA A 1 197 ? 7.573 -0.531 18.489 1.00 97.00 197 ALA A C 1
ATOM 1577 O O . ALA A 1 197 ? 6.811 -0.334 19.434 1.00 97.00 197 ALA A O 1
ATOM 1578 N N . SER A 1 198 ? 8.335 0.441 17.983 1.00 95.44 198 SER A N 1
ATOM 1579 C CA . SER A 1 198 ? 8.339 1.826 18.472 1.00 95.44 198 SER A CA 1
ATOM 1580 C C . SER A 1 198 ? 7.105 2.629 18.036 1.00 95.44 198 SER A C 1
ATOM 1582 O O . SER A 1 198 ? 6.912 3.765 18.485 1.00 95.44 198 SER A O 1
ATOM 1584 N N . ALA A 1 199 ? 6.260 2.040 17.181 1.00 93.69 199 ALA A N 1
ATOM 1585 C CA . ALA A 1 199 ? 4.960 2.534 16.752 1.00 93.69 199 ALA A CA 1
ATOM 1586 C C . ALA A 1 199 ? 4.966 4.037 16.403 1.00 93.69 199 ALA A C 1
ATOM 1588 O O . ALA A 1 199 ? 5.505 4.457 15.376 1.00 93.69 199 ALA A O 1
ATOM 1589 N N . GLU A 1 200 ? 4.385 4.861 17.279 1.00 93.75 200 GLU A N 1
ATOM 1590 C CA . GLU A 1 200 ? 4.174 6.294 17.062 1.00 93.75 200 GLU A CA 1
ATOM 1591 C C . GLU A 1 200 ? 5.469 7.075 16.820 1.00 93.75 200 GLU A C 1
ATOM 1593 O O . GLU A 1 200 ? 5.468 8.018 16.027 1.00 93.75 200 GLU A O 1
ATOM 1598 N N . GLN A 1 201 ? 6.571 6.670 17.462 1.00 94.38 201 GLN A N 1
ATOM 1599 C CA . GLN A 1 201 ? 7.875 7.333 17.336 1.00 94.38 201 GLN A CA 1
ATOM 1600 C C . GLN A 1 201 ? 8.461 7.197 15.925 1.00 94.38 201 GLN A C 1
ATOM 1602 O O . GLN A 1 201 ? 9.187 8.074 15.468 1.00 94.38 201 GLN A O 1
ATOM 1607 N N . CYS A 1 202 ? 8.097 6.122 15.226 1.00 95.75 202 CYS A N 1
ATOM 1608 C CA . CYS A 1 202 ? 8.543 5.801 13.871 1.00 95.75 202 CYS A CA 1
ATOM 1609 C C . CYS A 1 202 ? 7.472 6.100 12.812 1.00 95.75 202 CYS A C 1
ATOM 1611 O O . CYS A 1 202 ? 7.594 5.705 11.654 1.00 95.75 202 CYS A O 1
ATOM 1613 N N . GLY A 1 203 ? 6.401 6.789 13.205 1.00 96.56 203 GLY A N 1
ATOM 1614 C CA . GLY A 1 203 ? 5.322 7.193 12.316 1.00 96.56 203 GLY A CA 1
ATOM 1615 C C . GLY A 1 203 ? 4.213 6.160 12.122 1.00 96.56 203 GLY A C 1
ATOM 1616 O O . GLY A 1 203 ? 3.247 6.439 11.411 1.00 96.56 203 GLY A O 1
ATOM 1617 N N . PHE A 1 204 ? 4.301 4.997 12.761 1.00 97.88 204 PHE A N 1
ATOM 1618 C CA . PHE A 1 204 ? 3.224 4.015 12.744 1.00 97.88 204 PHE A CA 1
ATOM 1619 C C . PHE A 1 204 ? 2.108 4.408 13.720 1.00 97.88 204 PHE A C 1
ATOM 1621 O O . PHE A 1 204 ? 2.300 5.144 14.691 1.00 97.88 204 PHE A O 1
ATOM 1628 N N . PHE A 1 205 ? 0.906 3.907 13.474 1.00 97.62 205 PHE A N 1
ATOM 1629 C CA . PHE A 1 205 ? -0.185 3.952 14.443 1.00 97.62 205 PHE A CA 1
ATOM 1630 C C . PHE A 1 205 ? -0.940 2.635 14.369 1.00 97.62 205 PHE A C 1
ATOM 1632 O O . PHE A 1 205 ? -1.437 2.278 13.303 1.00 97.62 205 PHE A O 1
ATOM 1639 N N . PHE A 1 206 ? -1.066 1.962 15.506 1.00 97.31 206 PHE A N 1
ATOM 1640 C CA . PHE A 1 206 ? -1.867 0.756 15.669 1.00 97.31 206 PHE A CA 1
ATOM 1641 C C . PHE A 1 206 ? -2.918 1.038 16.750 1.00 97.31 206 PHE A C 1
ATOM 1643 O O . PHE A 1 206 ? -2.545 1.494 17.834 1.00 97.31 206 PHE A O 1
ATOM 1650 N N . PRO A 1 207 ? -4.220 0.833 16.483 1.00 95.19 207 PRO A N 1
ATOM 1651 C CA . PRO A 1 207 ? -5.247 1.056 17.489 1.00 95.19 207 PRO A CA 1
ATOM 1652 C C . PRO A 1 207 ? -5.154 0.005 18.600 1.00 95.19 207 PRO A C 1
ATOM 1654 O O . PRO A 1 207 ? -4.634 -1.089 18.401 1.00 95.19 207 PRO A O 1
ATOM 1657 N N . GLU A 1 208 ? -5.711 0.338 19.764 1.00 92.75 208 GLU A N 1
ATOM 1658 C CA . GLU A 1 208 ? -5.670 -0.488 20.985 1.00 92.75 208 GLU A CA 1
ATOM 1659 C C . GLU A 1 208 ? -6.325 -1.873 20.821 1.00 92.75 208 GLU A C 1
ATOM 1661 O O . GLU A 1 208 ? -6.055 -2.773 21.606 1.00 92.75 208 GLU A O 1
ATOM 1666 N N . GLU A 1 209 ? -7.167 -2.054 19.799 1.00 93.50 209 GLU A N 1
ATOM 1667 C CA . GLU A 1 209 ? -7.781 -3.342 19.449 1.00 93.50 209 GLU A CA 1
ATOM 1668 C C . GLU A 1 209 ? -6.773 -4.362 18.897 1.00 93.50 209 GLU A C 1
ATOM 1670 O O . GLU A 1 209 ? -7.031 -5.562 18.958 1.00 93.50 209 GLU A O 1
ATOM 1675 N N . ILE A 1 210 ? -5.627 -3.914 18.373 1.00 95.00 210 ILE A N 1
ATOM 1676 C CA . ILE A 1 210 ? -4.588 -4.827 17.891 1.00 95.00 210 ILE A CA 1
ATOM 1677 C C . ILE A 1 210 ? -3.833 -5.418 19.080 1.00 95.00 210 ILE A C 1
ATOM 1679 O O . ILE A 1 210 ? -3.217 -4.697 19.869 1.00 95.00 210 ILE A O 1
ATOM 1683 N N . ASP A 1 211 ? -3.800 -6.749 19.146 1.00 96.19 211 ASP A N 1
ATOM 1684 C CA . ASP A 1 211 ? -2.915 -7.477 20.049 1.00 96.19 211 ASP A CA 1
ATOM 1685 C C . ASP A 1 211 ? -1.453 -7.259 19.627 1.00 96.19 211 ASP A C 1
ATOM 1687 O O . ASP A 1 211 ? -0.965 -7.813 18.639 1.00 96.19 211 ASP A O 1
ATOM 1691 N N . GLN A 1 212 ? -0.748 -6.434 20.401 1.00 95.50 212 GLN A N 1
ATOM 1692 C CA . GLN A 1 212 ? 0.646 -6.073 20.147 1.00 95.50 212 GLN A CA 1
ATOM 1693 C C . GLN A 1 212 ? 1.582 -7.287 20.159 1.00 95.50 212 GLN A C 1
ATOM 1695 O O . GLN A 1 212 ? 2.520 -7.340 19.367 1.00 95.50 212 GLN A O 1
ATOM 1700 N N . ALA A 1 213 ? 1.341 -8.283 21.015 1.00 97.06 213 ALA A N 1
ATOM 1701 C CA . ALA A 1 213 ? 2.199 -9.463 21.077 1.00 97.06 213 ALA A CA 1
ATOM 1702 C C . ALA A 1 213 ? 2.039 -10.320 19.813 1.00 97.06 213 ALA A C 1
ATOM 1704 O O . ALA A 1 213 ? 3.032 -10.778 19.240 1.00 97.06 213 ALA A O 1
ATOM 1705 N N . GLN A 1 214 ? 0.801 -10.484 19.339 1.00 97.38 214 GLN A N 1
ATOM 1706 C CA . GLN A 1 214 ? 0.532 -11.176 18.077 1.00 97.38 214 GLN A CA 1
ATOM 1707 C C . GLN A 1 214 ? 1.079 -10.407 16.875 1.00 97.38 214 GLN A C 1
ATOM 1709 O O . GLN A 1 214 ? 1.682 -11.021 15.994 1.00 97.38 214 GLN A O 1
ATOM 1714 N N . LEU A 1 215 ? 0.931 -9.078 16.856 1.00 97.94 215 LEU A N 1
ATOM 1715 C CA . LEU A 1 215 ? 1.491 -8.231 15.805 1.00 97.94 215 LEU A CA 1
ATOM 1716 C C . LEU A 1 215 ? 3.012 -8.396 15.726 1.00 97.94 215 LEU A C 1
ATOM 1718 O O . LEU A 1 215 ? 3.535 -8.686 14.655 1.00 97.94 215 LEU A O 1
ATOM 1722 N N . LEU A 1 216 ? 3.730 -8.264 16.844 1.00 98.12 216 LEU A N 1
ATOM 1723 C CA . LEU A 1 216 ? 5.190 -8.394 16.855 1.00 98.12 216 LEU A CA 1
ATOM 1724 C C . LEU A 1 216 ? 5.654 -9.810 16.491 1.00 98.12 216 LEU A C 1
ATOM 1726 O O . LEU A 1 216 ? 6.652 -9.962 15.787 1.00 98.12 216 LEU A O 1
ATOM 1730 N N . SER A 1 217 ? 4.906 -10.843 16.892 1.00 98.44 217 SER A N 1
ATOM 1731 C CA . SER A 1 217 ? 5.173 -12.217 16.455 1.00 98.44 217 SER A CA 1
ATOM 1732 C C . SER A 1 217 ? 5.003 -12.383 14.942 1.00 98.44 217 SER A C 1
ATOM 1734 O O . SER A 1 217 ? 5.856 -12.988 14.292 1.00 98.44 217 SER A O 1
ATOM 1736 N N . PHE A 1 218 ? 3.943 -11.809 14.362 1.00 98.69 218 PHE A N 1
ATOM 1737 C CA . PHE A 1 218 ? 3.750 -11.786 12.913 1.00 98.69 218 PHE A CA 1
ATOM 1738 C C . PHE A 1 218 ? 4.893 -11.046 12.213 1.00 98.69 218 PHE A C 1
ATOM 1740 O O . PHE A 1 218 ? 5.418 -11.541 11.220 1.00 98.69 218 PHE A O 1
ATOM 1747 N N . VAL A 1 219 ? 5.302 -9.884 12.731 1.00 98.75 219 VAL A N 1
ATOM 1748 C CA . VAL A 1 219 ? 6.387 -9.077 12.158 1.00 98.75 219 VAL A CA 1
ATOM 1749 C C . VAL A 1 219 ? 7.684 -9.885 12.109 1.00 98.75 219 VAL A C 1
ATOM 1751 O O . VAL A 1 219 ? 8.320 -9.932 11.061 1.00 98.75 219 VAL A O 1
ATOM 1754 N N . GLU A 1 220 ? 8.045 -10.576 13.192 1.00 98.62 220 GLU A N 1
ATOM 1755 C CA . GLU A 1 220 ? 9.221 -11.453 13.232 1.00 98.62 220 GLU A CA 1
ATOM 1756 C C . GLU A 1 220 ? 9.166 -12.530 12.135 1.00 98.62 220 GLU A C 1
ATOM 1758 O O . GLU A 1 220 ? 10.105 -12.689 11.353 1.00 98.62 220 GLU A O 1
ATOM 1763 N N . GLN A 1 221 ? 8.034 -13.231 12.033 1.00 98.69 221 GLN A N 1
ATOM 1764 C CA . GLN A 1 221 ? 7.841 -14.298 11.049 1.00 98.69 221 GLN A CA 1
ATOM 1765 C C . GLN A 1 221 ? 7.863 -13.769 9.611 1.00 98.69 221 GLN A C 1
ATOM 1767 O O . GLN A 1 221 ? 8.503 -14.363 8.745 1.00 98.69 221 GLN A O 1
ATOM 1772 N N . ALA A 1 222 ? 7.194 -12.644 9.353 1.00 98.81 222 ALA A N 1
ATOM 1773 C CA . ALA A 1 222 ? 7.124 -12.028 8.037 1.00 98.81 222 ALA A CA 1
ATOM 1774 C C . ALA A 1 222 ? 8.501 -11.535 7.576 1.00 98.81 222 ALA A C 1
ATOM 1776 O O . ALA A 1 222 ? 8.875 -11.769 6.431 1.00 98.81 222 ALA A O 1
ATOM 1777 N N . VAL A 1 223 ? 9.281 -10.904 8.458 1.00 98.81 223 VAL A N 1
ATOM 1778 C CA . VAL A 1 223 ? 10.639 -10.436 8.141 1.00 98.81 223 VAL A CA 1
ATOM 1779 C C . VAL A 1 223 ? 11.548 -11.610 7.777 1.00 98.81 223 VAL A C 1
ATOM 1781 O O . VAL A 1 223 ? 12.186 -11.586 6.723 1.00 98.81 223 VAL A O 1
ATOM 1784 N N . HIS A 1 224 ? 11.552 -12.675 8.581 1.00 98.62 224 HIS A N 1
ATOM 1785 C CA . HIS A 1 224 ? 12.333 -13.871 8.269 1.00 98.62 224 HIS A CA 1
ATOM 1786 C C . HIS A 1 224 ? 11.886 -14.554 6.976 1.00 98.62 224 HIS A C 1
ATOM 1788 O O . HIS A 1 224 ? 12.728 -14.956 6.171 1.00 98.62 224 HIS A O 1
ATOM 1794 N N . LEU A 1 225 ? 10.574 -14.650 6.747 1.00 98.75 225 LEU A N 1
ATOM 1795 C CA . LEU A 1 225 ? 10.033 -15.216 5.519 1.00 98.75 225 LEU A CA 1
ATOM 1796 C C . LEU A 1 225 ? 10.472 -14.408 4.302 1.00 98.75 225 LEU A C 1
ATOM 1798 O O . LEU A 1 225 ? 10.936 -14.998 3.332 1.00 98.75 225 LEU A O 1
ATOM 1802 N N . ILE A 1 226 ? 10.362 -13.077 4.344 1.00 98.81 226 ILE A N 1
ATOM 1803 C CA . ILE A 1 226 ? 10.737 -12.233 3.206 1.00 98.81 226 ILE A CA 1
ATOM 1804 C C . ILE A 1 226 ? 12.217 -12.408 2.881 1.00 98.81 226 ILE A C 1
ATOM 1806 O O . ILE A 1 226 ? 12.577 -12.589 1.718 1.00 98.81 226 ILE A O 1
ATOM 1810 N N . HIS A 1 227 ? 13.069 -12.390 3.907 1.00 98.75 227 HIS A N 1
ATOM 1811 C CA . HIS A 1 227 ? 14.509 -12.555 3.740 1.00 98.75 227 HIS A CA 1
ATOM 1812 C C . HIS A 1 227 ? 14.868 -13.903 3.116 1.00 98.75 227 HIS A C 1
ATOM 1814 O O . HIS A 1 227 ? 15.652 -13.945 2.168 1.00 98.75 227 HIS A O 1
ATOM 1820 N N . ALA A 1 228 ? 14.263 -14.987 3.603 1.00 98.44 228 ALA A N 1
ATOM 1821 C CA . ALA A 1 228 ? 14.518 -16.332 3.105 1.00 98.44 228 ALA A CA 1
ATOM 1822 C C . ALA A 1 228 ? 13.958 -16.549 1.690 1.00 98.44 228 ALA A C 1
ATOM 1824 O O . ALA A 1 228 ? 14.679 -17.032 0.823 1.00 98.44 228 ALA A O 1
ATOM 1825 N N . VAL A 1 229 ? 12.698 -16.173 1.456 1.00 98.25 229 VAL A N 1
ATOM 1826 C CA . VAL A 1 229 ? 11.959 -16.496 0.227 1.00 98.25 229 VAL A CA 1
ATOM 1827 C C . VAL A 1 229 ? 12.299 -15.539 -0.911 1.00 98.25 229 VAL A C 1
ATOM 1829 O O . VAL A 1 229 ? 12.624 -15.993 -1.996 1.00 98.25 229 VAL A O 1
ATOM 1832 N N . PHE A 1 230 ? 12.269 -14.224 -0.681 1.00 98.06 230 PHE A N 1
ATOM 1833 C CA . PHE A 1 230 ? 12.425 -13.234 -1.759 1.00 98.06 230 PHE A CA 1
ATOM 1834 C C . PHE A 1 230 ? 13.856 -12.727 -1.940 1.00 98.06 230 PHE A C 1
ATOM 1836 O O . PHE A 1 230 ? 14.184 -12.122 -2.959 1.00 98.06 230 PHE A O 1
ATOM 1843 N N . PHE A 1 231 ? 14.724 -12.953 -0.951 1.00 98.06 231 PHE A N 1
ATOM 1844 C CA . PHE A 1 231 ? 16.112 -12.490 -0.988 1.00 98.06 231 PHE A CA 1
ATOM 1845 C C . PHE A 1 231 ? 17.136 -13.607 -0.770 1.00 98.06 231 PHE A C 1
ATOM 1847 O O . PHE A 1 231 ? 18.334 -13.314 -0.721 1.00 98.06 231 PHE A O 1
ATOM 1854 N N . GLY A 1 232 ? 16.702 -14.869 -0.682 1.00 96.75 232 GLY A N 1
ATOM 1855 C CA . GLY A 1 232 ? 17.577 -16.040 -0.589 1.00 96.75 232 GLY A CA 1
ATOM 1856 C C . GLY A 1 232 ? 18.493 -16.045 0.636 1.00 96.75 232 GLY A C 1
ATOM 1857 O O . GLY A 1 232 ? 19.597 -16.577 0.566 1.00 96.75 232 GLY A O 1
ATOM 1858 N N . GLY A 1 233 ? 18.099 -15.381 1.727 1.00 97.25 233 GLY A N 1
ATOM 1859 C CA . GLY A 1 233 ? 18.884 -15.316 2.960 1.00 97.25 233 GLY A CA 1
ATOM 1860 C C . GLY A 1 233 ? 20.207 -14.550 2.839 1.00 97.25 233 GLY A C 1
ATOM 1861 O O . GLY A 1 233 ? 21.101 -14.753 3.656 1.00 97.25 233 GLY A O 1
ATOM 1862 N N . LYS A 1 234 ? 20.364 -13.678 1.831 1.00 96.94 234 LYS A N 1
ATOM 1863 C CA . LYS A 1 234 ? 21.604 -12.912 1.607 1.00 96.94 234 LYS A CA 1
ATOM 1864 C C . LYS A 1 234 ? 22.003 -12.106 2.842 1.00 96.94 234 LYS A C 1
ATOM 1866 O O . LYS A 1 234 ? 21.205 -11.321 3.345 1.00 96.94 234 LYS A O 1
ATOM 1871 N N . GLU A 1 235 ? 23.264 -12.212 3.249 1.00 97.56 235 GLU A N 1
ATOM 1872 C CA . GLU A 1 235 ? 23.830 -11.426 4.359 1.00 97.56 235 GLU A CA 1
ATOM 1873 C C . GLU A 1 235 ? 23.833 -9.919 4.075 1.00 97.56 235 GLU A C 1
ATOM 1875 O O . GLU A 1 235 ? 23.760 -9.110 4.994 1.00 97.56 235 GLU A O 1
ATOM 1880 N N . ARG A 1 236 ? 23.883 -9.538 2.792 1.00 97.75 236 ARG A N 1
ATOM 1881 C CA . ARG A 1 236 ? 23.897 -8.143 2.353 1.00 97.75 236 ARG A CA 1
ATOM 1882 C C . ARG A 1 236 ? 22.650 -7.793 1.544 1.00 97.75 236 ARG A C 1
ATOM 1884 O O . ARG A 1 236 ? 22.405 -8.364 0.477 1.00 97.75 236 ARG A O 1
ATOM 1891 N N . LEU A 1 237 ? 21.904 -6.793 2.001 1.00 97.75 237 LEU A N 1
ATOM 1892 C CA . LEU A 1 237 ? 20.774 -6.195 1.295 1.00 97.75 237 LEU A CA 1
ATOM 1893 C C . LEU A 1 237 ? 21.157 -4.786 0.850 1.00 97.75 237 LEU A C 1
ATOM 1895 O O . LEU A 1 237 ? 21.113 -3.851 1.640 1.00 97.75 237 LEU A O 1
ATOM 1899 N N . VAL A 1 238 ? 21.515 -4.621 -0.427 1.00 96.44 238 VAL A N 1
ATOM 1900 C CA . VAL A 1 238 ? 21.791 -3.290 -1.001 1.00 96.44 238 VAL A CA 1
ATOM 1901 C C . VAL A 1 238 ? 20.553 -2.393 -0.939 1.00 96.44 238 VAL A C 1
ATOM 1903 O O . VAL A 1 238 ? 19.430 -2.888 -0.861 1.00 96.44 238 VAL A O 1
ATOM 1906 N N . HIS A 1 239 ? 20.739 -1.077 -1.053 1.00 96.75 239 HIS A N 1
ATOM 1907 C CA . HIS A 1 239 ? 19.668 -0.076 -0.939 1.00 96.75 239 HIS A CA 1
ATOM 1908 C C . HIS A 1 239 ? 18.370 -0.439 -1.691 1.00 96.75 239 HIS A C 1
ATOM 1910 O O . HIS A 1 239 ? 17.288 -0.409 -1.110 1.00 96.75 239 HIS A O 1
ATOM 1916 N N . LYS A 1 240 ? 18.470 -0.869 -2.958 1.00 96.44 240 LYS A N 1
ATOM 1917 C CA . LYS A 1 240 ? 17.310 -1.321 -3.749 1.00 96.44 240 LYS A CA 1
ATOM 1918 C C . LYS A 1 240 ? 16.587 -2.514 -3.106 1.00 96.44 240 LYS A C 1
ATOM 1920 O O . LYS A 1 240 ? 15.370 -2.472 -2.977 1.00 96.44 240 LYS A O 1
ATOM 1925 N N . ASN A 1 241 ? 17.330 -3.526 -2.651 1.00 97.88 241 ASN A N 1
ATOM 1926 C CA . ASN A 1 241 ? 16.756 -4.699 -1.989 1.00 97.88 241 ASN A CA 1
ATOM 1927 C C . ASN A 1 241 ? 15.994 -4.295 -0.726 1.00 97.88 241 ASN A C 1
ATOM 1929 O O . ASN A 1 241 ? 14.915 -4.815 -0.487 1.00 97.88 241 ASN A O 1
ATOM 1933 N N . ARG A 1 242 ? 16.522 -3.351 0.064 1.00 98.19 242 ARG A N 1
ATOM 1934 C CA . ARG A 1 242 ? 15.857 -2.871 1.288 1.00 98.19 242 ARG A CA 1
ATOM 1935 C C . ARG A 1 242 ? 14.556 -2.133 0.987 1.00 98.19 242 ARG A C 1
ATOM 1937 O O . ARG A 1 242 ? 13.561 -2.346 1.673 1.00 98.19 242 ARG A O 1
ATOM 1944 N N . LEU A 1 243 ? 14.536 -1.309 -0.063 1.00 98.25 243 LEU A N 1
ATOM 1945 C CA . LEU A 1 243 ? 13.308 -0.655 -0.527 1.00 98.25 243 LEU A CA 1
ATOM 1946 C C . LEU A 1 243 ? 12.245 -1.677 -0.954 1.00 98.25 243 LEU A C 1
ATOM 1948 O O . LEU A 1 243 ? 11.090 -1.546 -0.544 1.00 98.25 243 LEU A O 1
ATOM 1952 N N . ASP A 1 244 ? 12.643 -2.689 -1.731 1.00 98.62 244 ASP A N 1
ATOM 1953 C CA . ASP A 1 244 ? 11.754 -3.762 -2.189 1.00 98.62 244 ASP A CA 1
ATOM 1954 C C . ASP A 1 244 ? 11.252 -4.605 -1.005 1.00 98.62 244 ASP A C 1
ATOM 1956 O O . ASP A 1 244 ? 10.060 -4.893 -0.907 1.00 98.62 244 ASP A O 1
ATOM 1960 N N . PHE A 1 245 ? 12.132 -4.912 -0.048 1.00 98.75 245 PHE A N 1
ATOM 1961 C CA . PHE A 1 245 ? 11.801 -5.622 1.187 1.00 98.75 245 PHE A CA 1
ATOM 1962 C C . PHE A 1 245 ? 10.696 -4.901 1.964 1.00 98.75 245 PHE A C 1
ATOM 1964 O O . PHE A 1 245 ? 9.724 -5.530 2.378 1.00 98.75 245 PHE A O 1
ATOM 1971 N N . ILE A 1 246 ? 10.810 -3.579 2.142 1.00 98.75 246 ILE A N 1
ATOM 1972 C CA . ILE A 1 246 ? 9.814 -2.780 2.875 1.00 98.75 246 ILE A CA 1
ATOM 1973 C C . ILE A 1 246 ? 8.453 -2.798 2.168 1.00 98.75 246 ILE A C 1
ATOM 1975 O O . ILE A 1 246 ? 7.427 -2.900 2.839 1.00 98.75 246 ILE A O 1
ATOM 1979 N N . GLU A 1 247 ? 8.411 -2.719 0.834 1.00 98.69 247 GLU A N 1
ATOM 1980 C CA . GLU A 1 247 ? 7.139 -2.813 0.101 1.00 98.69 247 GLU A CA 1
ATOM 1981 C C . GLU A 1 247 ? 6.491 -4.191 0.254 1.00 98.69 247 GLU A C 1
ATOM 1983 O O . GLU A 1 247 ? 5.293 -4.267 0.523 1.00 98.69 247 GLU A O 1
ATOM 1988 N N . ILE A 1 248 ? 7.272 -5.272 0.140 1.00 98.88 248 ILE A N 1
ATOM 1989 C CA . ILE A 1 248 ? 6.769 -6.637 0.348 1.00 98.88 248 ILE A CA 1
ATOM 1990 C C . ILE A 1 248 ? 6.258 -6.790 1.785 1.00 98.88 248 ILE A C 1
ATOM 1992 O O . ILE A 1 248 ? 5.160 -7.301 2.002 1.00 98.88 248 ILE A O 1
ATOM 1996 N N . PHE A 1 249 ? 6.997 -6.270 2.768 1.00 98.88 249 PHE A N 1
ATOM 1997 C CA . PHE A 1 249 ? 6.562 -6.246 4.161 1.00 98.88 249 PHE A CA 1
ATOM 1998 C C . PHE A 1 249 ? 5.231 -5.504 4.336 1.00 98.88 249 PHE A C 1
ATOM 2000 O O . PHE A 1 249 ? 4.340 -6.007 5.014 1.00 98.88 249 PHE A O 1
ATOM 2007 N N . TYR A 1 250 ? 5.042 -4.355 3.680 1.00 98.81 250 TYR A N 1
ATOM 2008 C CA . TYR A 1 250 ? 3.788 -3.597 3.750 1.00 98.81 250 TYR A CA 1
ATOM 2009 C C . TYR A 1 250 ? 2.616 -4.349 3.108 1.00 98.81 250 TYR A C 1
ATOM 2011 O O . TYR A 1 250 ? 1.501 -4.276 3.627 1.00 98.81 250 TYR A O 1
ATOM 2019 N N . LEU A 1 251 ? 2.845 -5.093 2.021 1.00 98.75 251 LEU A N 1
ATOM 2020 C CA . LEU A 1 251 ? 1.826 -5.957 1.415 1.00 98.75 251 LEU A CA 1
ATOM 2021 C C . LEU A 1 251 ? 1.392 -7.055 2.394 1.00 98.75 251 LEU A C 1
ATOM 2023 O O . LEU A 1 251 ? 0.197 -7.204 2.655 1.00 98.75 251 LEU A O 1
ATOM 2027 N N . LEU A 1 252 ? 2.354 -7.763 2.997 1.00 98.81 252 LEU A N 1
ATOM 2028 C CA . LEU A 1 252 ? 2.064 -8.828 3.958 1.00 98.81 252 LEU A CA 1
ATOM 2029 C C . LEU A 1 252 ? 1.394 -8.294 5.232 1.00 98.81 252 LEU A C 1
ATOM 2031 O O . LEU A 1 252 ? 0.420 -8.883 5.709 1.00 98.81 252 LEU A O 1
ATOM 2035 N N . LEU A 1 253 ? 1.868 -7.163 5.761 1.00 98.81 253 LEU A N 1
ATOM 2036 C CA . LEU A 1 253 ? 1.273 -6.511 6.924 1.00 98.81 253 LEU A CA 1
ATOM 2037 C C . LEU A 1 253 ? -0.156 -6.046 6.628 1.00 98.81 253 LEU A C 1
ATOM 2039 O O . LEU A 1 253 ? -1.035 -6.230 7.459 1.00 98.81 253 LEU A O 1
ATOM 2043 N N . THR A 1 254 ? -0.430 -5.519 5.432 1.00 98.75 254 THR A N 1
ATOM 2044 C CA . THR A 1 254 ? -1.794 -5.126 5.042 1.00 98.75 254 THR A CA 1
ATOM 2045 C C . THR A 1 254 ? -2.756 -6.316 5.092 1.00 98.75 254 THR A C 1
ATOM 2047 O O . THR A 1 254 ? -3.857 -6.181 5.623 1.00 98.75 254 THR A O 1
ATOM 2050 N N . LEU A 1 255 ? -2.342 -7.496 4.614 1.00 98.56 255 LEU A N 1
ATOM 2051 C CA . LEU A 1 255 ? -3.148 -8.719 4.730 1.00 98.56 255 LEU A CA 1
ATOM 2052 C C . LEU A 1 255 ? -3.353 -9.150 6.184 1.00 98.56 255 LEU A C 1
ATOM 2054 O O . LEU A 1 255 ? -4.450 -9.574 6.544 1.00 98.56 255 LEU A O 1
ATOM 2058 N N . LYS A 1 256 ? -2.340 -8.982 7.042 1.00 98.56 256 LYS A N 1
ATOM 2059 C CA . LYS A 1 256 ? -2.488 -9.275 8.471 1.00 98.56 256 LYS A CA 1
ATOM 2060 C C . LYS A 1 256 ? -3.529 -8.367 9.125 1.00 98.56 256 LYS A C 1
ATOM 2062 O O . LYS A 1 256 ? -4.417 -8.850 9.816 1.00 98.56 256 LYS A O 1
ATOM 2067 N N . LEU A 1 257 ? -3.492 -7.072 8.823 1.00 98.56 257 LEU A N 1
ATOM 2068 C CA . LEU A 1 257 ? -4.483 -6.119 9.325 1.00 98.56 257 LEU A CA 1
ATOM 2069 C C . LEU A 1 257 ? -5.893 -6.444 8.806 1.00 98.56 257 LEU A C 1
ATOM 2071 O O . LEU A 1 257 ? -6.867 -6.327 9.543 1.00 98.56 257 LEU A O 1
ATOM 2075 N N . ILE A 1 258 ? -6.021 -6.900 7.559 1.00 98.06 258 ILE A N 1
ATOM 2076 C CA . ILE A 1 258 ? -7.299 -7.389 7.030 1.00 98.06 258 ILE A CA 1
ATOM 2077 C C . ILE A 1 258 ? -7.814 -8.591 7.837 1.00 98.06 258 ILE A C 1
ATOM 2079 O O . ILE A 1 258 ? -9.007 -8.658 8.125 1.00 98.06 258 ILE A O 1
ATOM 2083 N N . GLU A 1 259 ? -6.944 -9.529 8.210 1.00 96.94 259 GLU A N 1
ATOM 2084 C CA . GLU A 1 259 ? -7.314 -10.678 9.042 1.00 96.94 259 GLU A CA 1
ATOM 2085 C C . GLU A 1 259 ? -7.765 -10.275 10.447 1.00 96.94 259 GLU A C 1
ATOM 2087 O O . GLU A 1 259 ? -8.767 -10.806 10.934 1.00 96.94 259 GLU A O 1
ATOM 2092 N N . ASP A 1 260 ? -7.057 -9.327 11.059 1.00 96.81 260 ASP A N 1
ATOM 2093 C CA . ASP A 1 260 ? -7.332 -8.868 12.419 1.00 96.81 260 ASP A CA 1
ATOM 2094 C C . ASP A 1 260 ? -8.647 -8.083 12.492 1.00 96.81 260 ASP A C 1
ATOM 2096 O O . ASP A 1 260 ? -9.475 -8.335 13.365 1.00 96.81 260 ASP A O 1
ATOM 2100 N N . PHE A 1 261 ? -8.885 -7.172 11.542 1.00 96.12 261 PHE A N 1
ATOM 2101 C CA . PHE A 1 261 ? -10.071 -6.308 11.566 1.00 96.12 261 PHE A CA 1
ATOM 2102 C C . PHE A 1 261 ? -11.293 -6.880 10.850 1.00 96.12 261 PHE A C 1
ATOM 2104 O O . PHE A 1 261 ? -12.405 -6.421 11.121 1.00 96.12 261 PHE A O 1
ATOM 2111 N N . ARG A 1 262 ? -11.098 -7.826 9.920 1.00 95.75 262 ARG A N 1
ATOM 2112 C CA . ARG A 1 262 ? -12.134 -8.403 9.042 1.00 95.75 262 ARG A CA 1
ATOM 2113 C C . ARG A 1 262 ? -13.067 -7.348 8.420 1.00 95.75 262 ARG A C 1
ATOM 2115 O O . ARG A 1 262 ? -14.277 -7.409 8.630 1.00 95.75 262 ARG A O 1
ATOM 2122 N N . PRO A 1 263 ? -12.529 -6.357 7.689 1.00 97.12 263 PRO A N 1
ATOM 2123 C CA . PRO A 1 263 ? -13.338 -5.270 7.153 1.00 97.12 263 PRO A CA 1
ATOM 2124 C C . PRO A 1 263 ? -14.178 -5.713 5.948 1.00 97.12 263 PRO A C 1
ATOM 2126 O O . PRO A 1 263 ? -13.749 -6.562 5.175 1.00 97.12 263 PRO A O 1
ATOM 2129 N N . ASP A 1 264 ? -15.316 -5.059 5.713 1.00 97.12 264 ASP A N 1
ATOM 2130 C CA . ASP A 1 264 ? -16.086 -5.179 4.463 1.00 97.12 264 ASP A CA 1
ATOM 2131 C C . ASP A 1 264 ? -15.491 -4.310 3.348 1.00 97.12 264 ASP A C 1
ATOM 2133 O O . ASP A 1 264 ? -15.602 -4.603 2.153 1.00 97.12 264 ASP A O 1
ATOM 2137 N N . THR A 1 265 ? -14.873 -3.194 3.737 1.00 97.88 265 THR A N 1
ATOM 2138 C CA . THR A 1 265 ? -14.272 -2.238 2.807 1.00 97.88 265 THR A CA 1
ATOM 2139 C C . THR A 1 265 ? -12.885 -1.813 3.267 1.00 97.88 265 THR A C 1
ATOM 2141 O O . THR A 1 265 ? -12.637 -1.629 4.455 1.00 97.88 265 THR A O 1
ATOM 2144 N N . LEU A 1 266 ? -11.977 -1.624 2.315 1.00 98.44 266 LEU A N 1
ATOM 2145 C CA . LEU A 1 266 ? -10.581 -1.262 2.557 1.00 98.44 266 LEU A CA 1
ATOM 2146 C C . LEU A 1 266 ? -10.219 -0.021 1.749 1.00 98.44 266 LEU A C 1
ATOM 2148 O O . LEU A 1 266 ? -10.613 0.091 0.589 1.00 98.44 266 LEU A O 1
ATOM 2152 N N . SER A 1 267 ? -9.428 0.882 2.318 1.00 98.44 267 SER A N 1
ATOM 2153 C CA . SER A 1 267 ? -8.754 1.923 1.540 1.00 98.44 267 SER A CA 1
ATOM 2154 C C . SER A 1 267 ? -7.300 2.109 1.963 1.00 98.44 267 SER A C 1
ATOM 2156 O O . SER A 1 267 ? -6.958 1.999 3.140 1.00 98.44 267 SER A O 1
ATOM 2158 N N . LEU A 1 268 ? -6.442 2.388 0.980 1.00 98.50 268 LEU A N 1
ATOM 2159 C CA . LEU A 1 268 ? -5.034 2.722 1.169 1.00 98.50 268 LEU A CA 1
ATOM 2160 C C . LEU A 1 268 ? -4.833 4.181 0.760 1.00 98.50 268 LEU A C 1
ATOM 2162 O O . LEU A 1 268 ? -4.782 4.513 -0.427 1.00 98.50 268 LEU A O 1
ATOM 2166 N N . SER A 1 269 ? -4.756 5.063 1.750 1.00 96.44 269 SER A N 1
ATOM 2167 C CA . SER A 1 269 ? -5.029 6.487 1.558 1.00 96.44 269 SER A CA 1
ATOM 2168 C C . SER A 1 269 ? -3.852 7.342 2.005 1.00 96.44 269 SER A C 1
ATOM 2170 O O . SER A 1 269 ? -3.310 7.161 3.088 1.00 96.44 269 SER A O 1
ATOM 2172 N N . CYS A 1 270 ? -3.469 8.317 1.185 1.00 95.69 270 CYS A N 1
ATOM 2173 C CA . CYS A 1 270 ? -2.593 9.423 1.580 1.00 95.69 270 CYS A CA 1
ATOM 2174 C C . CYS A 1 270 ? -3.341 10.754 1.396 1.00 95.69 270 CYS A C 1
ATOM 2176 O O . CYS A 1 270 ? -4.550 10.738 1.164 1.00 95.69 270 CYS A O 1
ATOM 2178 N N . LYS A 1 271 ? -2.638 11.898 1.434 1.00 94.38 271 LYS A N 1
ATOM 2179 C CA . LYS A 1 271 ? -3.230 13.245 1.309 1.00 94.38 271 LYS A CA 1
ATOM 2180 C C . LYS A 1 271 ? -4.325 13.344 0.234 1.00 94.38 271 LYS A C 1
ATOM 2182 O O . LYS A 1 271 ? -5.390 13.879 0.511 1.00 94.38 271 LYS A O 1
ATOM 2187 N N . ASP A 1 272 ? -4.076 12.842 -0.972 1.00 92.50 272 ASP A N 1
ATOM 2188 C CA . ASP A 1 272 ? -5.042 12.839 -2.079 1.00 92.50 272 ASP A CA 1
ATOM 2189 C C . ASP A 1 272 ? -5.224 11.461 -2.741 1.00 92.50 272 ASP A C 1
ATOM 2191 O O . ASP A 1 272 ? -6.005 11.336 -3.681 1.00 92.50 272 ASP A O 1
ATOM 2195 N N . ALA A 1 273 ? -4.526 10.422 -2.271 1.00 95.12 273 ALA A N 1
ATOM 2196 C CA . ALA A 1 273 ? -4.529 9.085 -2.873 1.00 95.12 273 ALA A CA 1
ATOM 2197 C C . ALA A 1 273 ? -4.281 9.088 -4.400 1.00 95.12 273 ALA A C 1
ATOM 2199 O O . ALA A 1 273 ? -4.773 8.211 -5.111 1.00 95.12 273 ALA A O 1
ATOM 2200 N N . VAL A 1 274 ? -3.534 10.081 -4.905 1.00 95.81 274 VAL A N 1
ATOM 2201 C CA . VAL A 1 274 ? -3.223 10.208 -6.335 1.00 95.81 274 VAL A CA 1
ATOM 2202 C C . VAL A 1 274 ? -2.023 9.354 -6.719 1.00 95.81 274 VAL A C 1
ATOM 2204 O O . VAL A 1 274 ? -2.096 8.629 -7.702 1.00 95.81 274 VAL A O 1
ATOM 2207 N N . ASP A 1 275 ? -0.941 9.418 -5.940 1.00 96.94 275 ASP A N 1
ATOM 2208 C CA . ASP A 1 275 ? 0.281 8.658 -6.225 1.00 96.94 275 ASP A CA 1
ATOM 2209 C C . ASP A 1 275 ? 0.457 7.508 -5.244 1.00 96.94 275 ASP A C 1
ATOM 2211 O O . ASP A 1 275 ? 0.342 6.348 -5.615 1.00 96.94 275 ASP A O 1
ATOM 2215 N N . THR A 1 276 ? 0.697 7.821 -3.967 1.00 97.31 276 THR A N 1
ATOM 2216 C CA . THR A 1 276 ? 1.006 6.816 -2.941 1.00 97.31 276 THR A CA 1
ATOM 2217 C C . THR A 1 276 ? -0.163 5.861 -2.699 1.00 97.31 276 THR A C 1
ATOM 2219 O O . THR A 1 276 ? 0.048 4.659 -2.584 1.00 97.31 276 THR A O 1
ATOM 2222 N N . GLY A 1 277 ? -1.395 6.381 -2.633 1.00 97.38 277 GLY A N 1
ATOM 2223 C CA . GLY A 1 277 ? -2.591 5.546 -2.468 1.00 97.38 277 GLY A CA 1
ATOM 2224 C C . GLY A 1 277 ? -2.889 4.697 -3.705 1.00 97.38 277 GLY A C 1
ATOM 2225 O O . GLY A 1 277 ? -3.212 3.515 -3.580 1.00 97.38 277 GLY A O 1
ATOM 2226 N N . ALA A 1 278 ? -2.707 5.269 -4.900 1.00 97.31 278 ALA A N 1
ATOM 2227 C CA . ALA A 1 278 ? -2.865 4.563 -6.168 1.00 97.31 278 ALA A CA 1
ATOM 2228 C C . ALA A 1 278 ? -1.842 3.428 -6.316 1.00 97.31 278 ALA A C 1
ATOM 2230 O O . ALA A 1 278 ? -2.230 2.286 -6.554 1.00 97.31 278 ALA A O 1
ATOM 2231 N N . SER A 1 279 ? -0.553 3.707 -6.090 1.00 98.06 279 SER A N 1
ATOM 2232 C CA . SER A 1 279 ? 0.503 2.696 -6.178 1.00 98.06 279 SER A CA 1
ATOM 2233 C C . SER A 1 279 ? 0.353 1.611 -5.115 1.00 98.06 279 SER A C 1
ATOM 2235 O O . SER A 1 279 ? 0.528 0.440 -5.426 1.00 98.06 279 SER A O 1
ATOM 2237 N N . ALA A 1 280 ? -0.029 1.957 -3.882 1.00 98.50 280 ALA A N 1
ATOM 2238 C CA . ALA A 1 280 ? -0.272 0.970 -2.834 1.00 98.50 280 ALA A CA 1
ATOM 2239 C C . ALA A 1 280 ? -1.478 0.068 -3.151 1.00 98.50 280 ALA A C 1
ATOM 2241 O O . ALA A 1 280 ? -1.384 -1.149 -3.008 1.00 98.50 280 ALA A O 1
ATOM 2242 N N . SER A 1 281 ? -2.586 0.642 -3.634 1.00 98.44 281 SER A N 1
ATOM 2243 C CA . SER A 1 281 ? -3.783 -0.130 -3.998 1.00 98.44 281 SER A CA 1
ATOM 2244 C C . SER A 1 281 ? -3.536 -1.040 -5.203 1.00 98.44 281 SER A C 1
ATOM 2246 O O . SER A 1 281 ? -3.974 -2.190 -5.194 1.00 98.44 281 SER A O 1
ATOM 2248 N N . ALA A 1 282 ? -2.821 -0.537 -6.217 1.00 98.31 282 ALA A N 1
ATOM 2249 C CA . ALA A 1 282 ? -2.389 -1.300 -7.388 1.00 98.31 282 ALA A CA 1
ATOM 2250 C C . ALA A 1 282 ? -1.391 -2.402 -7.012 1.00 98.31 282 ALA A C 1
ATOM 2252 O O . ALA A 1 282 ? -1.482 -3.517 -7.518 1.00 98.31 282 ALA A O 1
ATOM 2253 N N . GLY A 1 283 ? -0.486 -2.108 -6.074 1.00 98.25 283 GLY A N 1
ATOM 2254 C CA . GLY A 1 283 ? 0.447 -3.070 -5.503 1.00 98.25 283 GLY A CA 1
ATOM 2255 C C . GLY A 1 283 ? -0.267 -4.239 -4.834 1.00 98.25 283 GLY A C 1
ATOM 2256 O O . GLY A 1 283 ? 0.023 -5.391 -5.143 1.00 98.25 283 GLY A O 1
ATOM 2257 N N . LEU A 1 284 ? -1.248 -3.946 -3.974 1.00 98.50 284 LEU A N 1
ATOM 2258 C CA . LEU A 1 284 ? -2.055 -4.970 -3.309 1.00 98.50 284 LEU A CA 1
ATOM 2259 C C . LEU A 1 284 ? -2.867 -5.805 -4.307 1.00 98.50 284 LEU A C 1
ATOM 2261 O O . LEU A 1 284 ? -2.882 -7.029 -4.201 1.00 98.50 284 LEU A O 1
ATOM 2265 N N . TYR A 1 285 ? -3.488 -5.154 -5.295 1.00 97.62 285 TYR A N 1
ATOM 2266 C CA . TYR A 1 285 ? -4.217 -5.827 -6.372 1.00 97.62 285 TYR A CA 1
ATOM 2267 C C . TYR A 1 285 ? -3.321 -6.822 -7.114 1.00 97.62 285 TYR A C 1
ATOM 2269 O O . TYR A 1 285 ? -3.636 -8.008 -7.197 1.00 97.62 285 TYR A O 1
ATOM 2277 N N . ALA A 1 286 ? -2.175 -6.347 -7.607 1.00 96.69 286 ALA A N 1
ATOM 2278 C CA . ALA A 1 286 ? -1.252 -7.163 -8.376 1.00 96.69 286 ALA A CA 1
ATOM 2279 C C . ALA A 1 286 ? -0.656 -8.300 -7.541 1.00 96.69 286 ALA A C 1
ATOM 2281 O O . ALA A 1 286 ? -0.546 -9.420 -8.033 1.00 96.69 286 ALA A O 1
ATOM 2282 N N . PHE A 1 287 ? -0.326 -8.038 -6.275 1.00 97.19 287 PHE A N 1
ATOM 2283 C CA . PHE A 1 287 ? 0.150 -9.058 -5.347 1.00 97.19 287 PHE A CA 1
ATOM 2284 C C . PHE A 1 287 ? -0.886 -10.170 -5.148 1.00 97.19 287 PHE A C 1
ATOM 2286 O O . PHE A 1 287 ? -0.594 -11.331 -5.421 1.00 97.19 287 PHE A O 1
ATOM 2293 N N . LEU A 1 288 ? -2.119 -9.826 -4.755 1.00 95.88 288 LEU A N 1
ATOM 2294 C CA . LEU A 1 288 ? -3.194 -10.806 -4.554 1.00 95.88 288 LEU A CA 1
ATOM 2295 C C . LEU A 1 288 ? -3.479 -11.616 -5.818 1.00 95.88 288 LEU A C 1
ATOM 2297 O O . LEU A 1 288 ? -3.659 -12.833 -5.743 1.00 95.88 288 LEU A O 1
ATOM 2301 N N . ARG A 1 289 ? -3.484 -10.943 -6.971 1.00 93.56 289 ARG A N 1
ATOM 2302 C CA . ARG A 1 289 ? -3.698 -11.559 -8.275 1.00 93.56 289 ARG A CA 1
ATOM 2303 C C . ARG A 1 289 ? -2.604 -12.571 -8.602 1.00 93.56 289 ARG A C 1
ATOM 2305 O O . ARG A 1 289 ? -2.923 -13.689 -8.987 1.00 93.56 289 ARG A O 1
ATOM 2312 N N . MET A 1 290 ? -1.330 -12.207 -8.446 1.00 93.19 290 MET A N 1
ATOM 2313 C CA . MET A 1 290 ? -0.212 -13.119 -8.723 1.00 93.19 290 MET A CA 1
ATOM 2314 C C . MET A 1 290 ? -0.167 -14.311 -7.765 1.00 93.19 290 MET A C 1
ATOM 2316 O O . MET A 1 290 ? 0.244 -15.385 -8.176 1.00 93.19 290 MET A O 1
ATOM 2320 N N . MET A 1 291 ? -0.595 -14.132 -6.513 1.00 93.44 291 MET A N 1
ATOM 2321 C CA . MET A 1 291 ? -0.591 -15.203 -5.511 1.00 93.44 291 MET A CA 1
ATOM 2322 C C . MET A 1 291 ? -1.729 -16.223 -5.694 1.00 93.44 291 MET A C 1
ATOM 2324 O O . MET A 1 291 ? -1.619 -17.338 -5.191 1.00 93.44 291 MET A O 1
ATOM 2328 N N . ASN A 1 292 ? -2.832 -15.850 -6.357 1.00 90.25 292 ASN A N 1
ATOM 2329 C CA . ASN A 1 292 ? -4.033 -16.693 -6.474 1.00 90.25 292 ASN A CA 1
ATOM 2330 C C . ASN A 1 292 ? -4.320 -17.209 -7.888 1.00 90.25 292 ASN A C 1
ATOM 2332 O O . ASN A 1 292 ? -4.917 -18.275 -8.032 1.00 90.25 292 ASN A O 1
ATOM 2336 N N . ASN A 1 293 ? -3.918 -16.474 -8.925 1.00 79.81 293 ASN A N 1
ATOM 2337 C CA . ASN A 1 293 ? -4.192 -16.829 -10.316 1.00 79.81 293 ASN A CA 1
ATOM 2338 C C . ASN A 1 293 ? -2.924 -17.322 -11.017 1.00 79.81 293 ASN A C 1
ATOM 2340 O O . ASN A 1 293 ? -1.806 -17.101 -10.560 1.00 79.81 293 ASN A O 1
ATOM 2344 N N . SER A 1 294 ? -3.091 -17.939 -12.191 1.00 69.25 294 SER A N 1
ATOM 2345 C CA . SER A 1 294 ? -1.956 -18.253 -13.061 1.00 69.25 294 SER A CA 1
ATOM 2346 C C . SER A 1 294 ? -1.125 -17.001 -13.353 1.00 69.25 294 SER A C 1
ATOM 2348 O O . SER A 1 294 ? -1.670 -15.909 -13.540 1.00 69.25 294 SER A O 1
ATOM 2350 N N . THR A 1 295 ? 0.185 -17.171 -13.503 1.00 69.38 295 THR A N 1
ATOM 2351 C CA . THR A 1 295 ? 1.144 -16.099 -13.817 1.00 69.38 295 THR A CA 1
ATOM 2352 C C . THR A 1 295 ? 0.786 -15.286 -15.073 1.00 69.38 295 THR A C 1
ATOM 2354 O O . THR A 1 295 ? 1.206 -14.140 -15.198 1.00 69.38 295 THR A O 1
ATOM 2357 N N . HIS A 1 296 ? -0.055 -15.812 -15.968 1.00 82.38 296 HIS A N 1
ATOM 2358 C CA . HIS A 1 296 ? -0.525 -15.138 -17.181 1.00 82.38 296 HIS A CA 1
ATOM 2359 C C . HIS A 1 296 ? -1.578 -14.067 -16.934 1.00 82.38 296 HIS A C 1
ATOM 2361 O O . HIS A 1 296 ? -2.663 -14.403 -16.481 1.00 82.38 296 HIS A O 1
ATOM 2367 N N . TRP A 1 297 ? -1.294 -12.823 -17.321 1.00 88.88 297 TRP A N 1
ATOM 2368 C CA . TRP A 1 297 ? -2.206 -11.676 -17.245 1.00 88.88 297 TRP A CA 1
ATOM 2369 C C . TRP A 1 297 ? -3.000 -11.469 -18.541 1.00 88.88 297 TRP A C 1
ATOM 2371 O O . TRP A 1 297 ? -2.408 -11.344 -19.618 1.00 88.88 297 TRP A O 1
ATOM 2381 N N . SER A 1 298 ? -4.323 -11.364 -18.426 1.00 89.88 298 SER A N 1
ATOM 2382 C CA . SER A 1 298 ? -5.228 -10.935 -19.498 1.00 89.88 298 SER A CA 1
ATOM 2383 C C . SER A 1 298 ? -5.003 -9.469 -19.876 1.00 89.88 298 SER A C 1
ATOM 2385 O O . SER A 1 298 ? -4.363 -8.702 -19.150 1.00 89.88 298 SER A O 1
ATOM 2387 N N . LYS A 1 299 ? -5.523 -9.059 -21.037 1.00 89.81 299 LYS A N 1
ATOM 2388 C CA . LYS A 1 299 ? -5.440 -7.661 -21.469 1.00 89.81 299 LYS A CA 1
ATOM 2389 C C . LYS A 1 299 ? -6.219 -6.758 -20.514 1.00 89.81 299 LYS A C 1
ATOM 2391 O O . LYS A 1 299 ? -5.726 -5.698 -20.149 1.00 89.81 299 LYS A O 1
ATOM 2396 N N . GLU A 1 300 ? -7.389 -7.207 -20.085 1.00 91.69 300 GLU A N 1
ATOM 2397 C CA . GLU A 1 300 ? -8.292 -6.495 -19.189 1.00 91.69 300 GLU A CA 1
ATOM 2398 C C . GLU A 1 300 ? -7.630 -6.236 -17.830 1.00 91.69 300 GLU A C 1
ATOM 2400 O O . GLU A 1 300 ? -7.649 -5.104 -17.352 1.00 91.69 300 GLU A O 1
ATOM 2405 N N . GLU A 1 301 ? -6.949 -7.234 -17.255 1.00 92.38 301 GLU A N 1
ATOM 2406 C CA . GLU A 1 301 ? -6.211 -7.071 -15.994 1.00 92.38 301 GLU A CA 1
ATOM 2407 C C . GLU A 1 301 ? -5.047 -6.072 -16.132 1.00 92.38 301 GLU A C 1
ATOM 2409 O O . GLU A 1 301 ? -4.797 -5.276 -15.222 1.00 92.38 301 GLU A O 1
ATOM 2414 N N . LYS A 1 302 ? -4.325 -6.093 -17.265 1.00 93.19 302 LYS A N 1
ATOM 2415 C CA . LYS A 1 302 ? -3.229 -5.144 -17.550 1.00 93.19 302 LYS A CA 1
ATOM 2416 C C . LYS A 1 302 ? -3.759 -3.719 -17.721 1.00 93.19 302 LYS A C 1
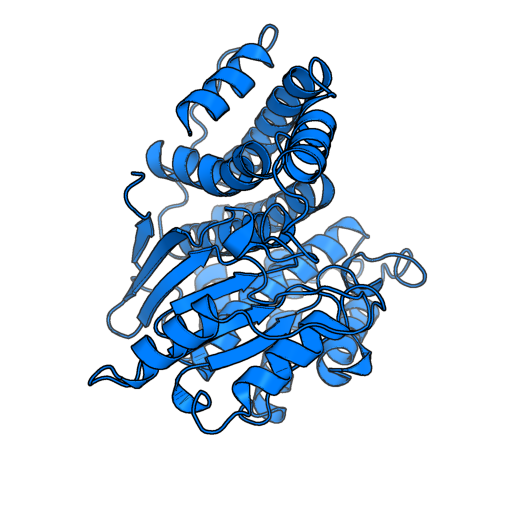ATOM 2418 O O . LYS A 1 302 ? -3.218 -2.782 -17.133 1.00 93.19 302 LYS A O 1
ATOM 2423 N N . ASP A 1 303 ? -4.833 -3.567 -18.490 1.00 94.56 303 ASP A N 1
ATOM 2424 C CA . ASP A 1 303 ? -5.526 -2.301 -18.729 1.00 94.56 303 ASP A CA 1
ATOM 2425 C C . ASP A 1 303 ? -6.082 -1.719 -17.423 1.00 94.56 303 ASP A C 1
ATOM 2427 O O . ASP A 1 303 ? -5.984 -0.513 -17.175 1.00 94.56 303 ASP A O 1
ATOM 2431 N N . PHE A 1 304 ? -6.613 -2.578 -16.553 1.00 95.88 304 PHE A N 1
ATOM 2432 C CA . PHE A 1 304 ? -7.093 -2.193 -15.235 1.00 95.88 304 PHE A CA 1
ATOM 2433 C C . PHE A 1 304 ? -5.950 -1.740 -14.315 1.00 95.88 304 PHE A C 1
ATOM 2435 O O . PHE A 1 304 ? -6.055 -0.684 -13.689 1.00 95.88 304 PHE A O 1
ATOM 2442 N N . LEU A 1 305 ? -4.822 -2.459 -14.290 1.00 96.19 305 LEU A N 1
ATOM 2443 C CA . LEU A 1 305 ? -3.636 -2.054 -13.529 1.00 96.19 305 LEU A CA 1
ATOM 2444 C C . LEU A 1 305 ? -3.103 -0.686 -13.991 1.00 96.19 305 LEU A C 1
ATOM 2446 O O . LEU A 1 305 ? -2.822 0.184 -13.164 1.00 96.19 305 LEU A O 1
ATOM 2450 N N . LEU A 1 306 ? -3.028 -0.458 -15.305 1.00 96.06 306 LEU A N 1
ATOM 2451 C CA . LEU A 1 306 ? -2.676 0.846 -15.873 1.00 96.06 306 LEU A CA 1
ATOM 2452 C C . LEU A 1 306 ? -3.652 1.940 -15.443 1.00 96.06 306 LEU A C 1
ATOM 2454 O O . LEU A 1 306 ? -3.236 3.031 -15.041 1.00 96.06 306 LEU A O 1
ATOM 2458 N N . TRP A 1 307 ? -4.951 1.654 -15.496 1.00 96.50 307 TRP A N 1
ATOM 2459 C CA . TRP A 1 307 ? -5.970 2.590 -15.047 1.00 96.50 307 TRP A CA 1
ATOM 2460 C C . TRP A 1 307 ? -5.793 2.950 -13.567 1.00 96.50 307 TRP A C 1
ATOM 2462 O O . TRP A 1 307 ? -5.777 4.138 -13.246 1.00 96.50 307 TRP A O 1
ATOM 2472 N N . MET A 1 308 ? -5.571 1.974 -12.682 1.00 97.12 308 MET A N 1
ATOM 2473 C CA . MET A 1 308 ? -5.349 2.231 -11.254 1.00 97.12 308 MET A CA 1
ATOM 2474 C C . MET A 1 308 ? -4.154 3.157 -11.002 1.00 97.12 308 MET A C 1
ATOM 2476 O O . MET A 1 308 ? -4.225 4.018 -10.126 1.00 97.12 308 MET A O 1
ATOM 2480 N N . LEU A 1 309 ? -3.069 2.990 -11.764 1.00 96.38 309 LEU A N 1
ATOM 2481 C CA . LEU A 1 309 ? -1.831 3.752 -11.594 1.00 96.38 309 LEU A CA 1
ATOM 2482 C C . LEU A 1 309 ? -1.928 5.175 -12.150 1.00 96.38 309 LEU A C 1
ATOM 2484 O O . LEU A 1 309 ? -1.506 6.126 -11.494 1.00 96.38 309 LEU A O 1
ATOM 2488 N N . TYR A 1 310 ? -2.478 5.338 -13.354 1.00 95.88 310 TYR A N 1
ATOM 2489 C CA . TYR A 1 310 ? -2.406 6.613 -14.073 1.00 95.88 310 TYR A CA 1
ATOM 2490 C C . TYR A 1 310 ? -3.681 7.442 -13.999 1.00 95.88 310 TYR A C 1
ATOM 2492 O O . TYR A 1 310 ? -3.595 8.671 -14.027 1.00 95.88 310 TYR A O 1
ATOM 2500 N N . ALA A 1 311 ? -4.863 6.824 -13.896 1.00 95.19 311 ALA A N 1
ATOM 2501 C CA . ALA A 1 311 ? -6.118 7.571 -13.920 1.00 95.19 311 ALA A CA 1
ATOM 2502 C C . ALA A 1 311 ? -6.201 8.639 -12.817 1.00 95.19 311 ALA A C 1
ATOM 2504 O O . ALA A 1 311 ? -6.585 9.765 -13.148 1.00 95.19 311 ALA A O 1
ATOM 2505 N N . PRO A 1 312 ? -5.810 8.378 -11.550 1.00 94.75 312 PRO A N 1
ATOM 2506 C CA . PRO A 1 312 ? -5.857 9.402 -10.507 1.00 94.75 312 PRO A CA 1
ATOM 2507 C C . PRO A 1 312 ? -4.943 10.596 -10.812 1.00 94.75 312 PRO A C 1
ATOM 2509 O O . PRO A 1 312 ? -5.378 11.743 -10.727 1.00 94.75 312 PRO A O 1
ATOM 2512 N N . ALA A 1 313 ? -3.697 10.351 -11.224 1.00 94.62 313 ALA A N 1
ATOM 2513 C CA . ALA A 1 313 ? -2.731 11.416 -11.499 1.00 94.62 313 ALA A CA 1
ATOM 2514 C C . ALA A 1 313 ? -3.110 12.249 -12.730 1.00 94.62 313 ALA A C 1
ATOM 2516 O O . ALA A 1 313 ? -3.050 13.480 -12.681 1.00 94.62 313 ALA A O 1
ATOM 2517 N N . LEU A 1 314 ? -3.588 11.597 -13.792 1.00 93.50 314 LEU A N 1
ATOM 2518 C CA . LEU A 1 314 ? -4.024 12.271 -15.012 1.00 93.50 314 LEU A CA 1
ATOM 2519 C C . LEU A 1 314 ? -5.302 13.089 -14.795 1.00 93.50 314 LEU A C 1
ATOM 2521 O O . LEU A 1 314 ? -5.387 14.213 -15.276 1.00 93.50 314 LEU A O 1
ATOM 2525 N N . SER A 1 315 ? -6.284 12.561 -14.060 1.00 91.19 315 SER A N 1
ATOM 2526 C CA . SER A 1 315 ? -7.576 13.241 -13.868 1.00 91.19 315 SER A CA 1
ATOM 2527 C C . SER A 1 315 ? -7.542 14.335 -12.799 1.00 91.19 315 SER A C 1
ATOM 2529 O O . SER A 1 315 ? -8.126 15.403 -12.988 1.00 91.19 315 SER A O 1
ATOM 2531 N N . VAL A 1 316 ? -6.855 14.095 -11.679 1.00 89.50 316 VAL A N 1
ATOM 2532 C CA . VAL A 1 316 ? -6.856 15.015 -10.530 1.00 89.50 316 VAL A CA 1
ATOM 2533 C C . VAL A 1 316 ? -5.751 16.060 -10.654 1.00 89.50 316 VAL A C 1
ATOM 2535 O O . VAL A 1 316 ? -5.955 17.222 -10.296 1.00 89.50 316 VAL A O 1
ATOM 2538 N N . ARG A 1 317 ? -4.569 15.660 -11.139 1.00 89.19 317 ARG A N 1
ATOM 2539 C CA . ARG A 1 317 ? -3.361 16.501 -11.156 1.00 89.19 317 ARG A CA 1
ATOM 2540 C C . ARG A 1 317 ? -2.856 16.845 -12.555 1.00 89.19 317 ARG A C 1
ATOM 2542 O O . ARG A 1 317 ? -1.918 17.630 -12.646 1.00 89.19 317 ARG A O 1
ATOM 2549 N N . GLU A 1 318 ? -3.453 16.285 -13.608 1.00 90.88 318 GLU A N 1
ATOM 2550 C CA . GLU A 1 318 ? -3.045 16.495 -15.004 1.00 90.88 318 GLU A CA 1
ATOM 2551 C C . GLU A 1 318 ? -1.544 16.205 -15.230 1.00 90.88 318 GLU A C 1
ATOM 2553 O O . GLU A 1 318 ? -0.860 16.901 -15.979 1.00 90.88 318 GLU A O 1
ATOM 2558 N N . ARG A 1 319 ? -1.011 15.174 -14.553 1.00 93.06 319 ARG A N 1
ATOM 2559 C CA . ARG A 1 319 ? 0.388 14.724 -14.680 1.00 93.06 319 ARG A CA 1
ATOM 2560 C C . ARG A 1 319 ? 0.526 13.206 -14.577 1.00 93.06 319 ARG A C 1
ATOM 2562 O O . ARG A 1 319 ? -0.408 12.513 -14.188 1.00 93.06 319 ARG A O 1
ATOM 2569 N N . ALA A 1 320 ? 1.722 12.700 -14.876 1.00 93.62 320 ALA A N 1
ATOM 2570 C CA . ALA A 1 320 ? 2.087 11.319 -14.575 1.00 93.62 320 ALA A CA 1
ATOM 2571 C C . ALA A 1 320 ? 2.109 11.078 -13.059 1.00 93.62 320 ALA A C 1
ATOM 2573 O O . ALA A 1 320 ? 2.331 12.011 -12.273 1.00 93.62 320 ALA A O 1
ATOM 2574 N N . ILE A 1 321 ? 1.938 9.813 -12.673 1.00 95.75 321 ILE A N 1
ATOM 2575 C CA . ILE A 1 321 ? 2.190 9.340 -11.312 1.00 95.75 321 ILE A CA 1
ATOM 2576 C C . ILE A 1 321 ? 3.617 9.703 -10.873 1.00 95.75 321 ILE A C 1
ATOM 2578 O O . ILE A 1 321 ? 4.540 9.789 -11.694 1.00 95.75 321 ILE A O 1
ATOM 2582 N N . ASP A 1 322 ? 3.812 9.931 -9.580 1.00 96.31 322 ASP A N 1
ATOM 2583 C CA . ASP A 1 322 ? 5.143 10.116 -9.011 1.00 96.31 322 ASP A CA 1
ATOM 2584 C C . ASP A 1 322 ? 6.070 8.930 -9.342 1.00 96.31 322 ASP A C 1
ATOM 2586 O O . ASP A 1 322 ? 5.727 7.760 -9.149 1.00 96.31 322 ASP A O 1
ATOM 2590 N N . VAL A 1 323 ? 7.261 9.249 -9.855 1.00 95.75 323 VAL A N 1
ATOM 2591 C CA . VAL A 1 323 ? 8.211 8.253 -10.372 1.00 95.75 323 VAL A CA 1
ATOM 2592 C C . VAL A 1 323 ? 8.761 7.357 -9.271 1.00 95.75 323 VAL A C 1
ATOM 2594 O O . VAL A 1 323 ? 8.974 6.167 -9.492 1.00 95.75 323 VAL A O 1
ATOM 2597 N N . GLN A 1 324 ? 8.955 7.894 -8.067 1.00 96.12 324 GLN A N 1
ATOM 2598 C CA . GLN A 1 324 ? 9.464 7.115 -6.952 1.00 96.12 324 GLN A CA 1
ATOM 2599 C C . GLN A 1 324 ? 8.396 6.137 -6.457 1.00 96.12 324 GLN A C 1
ATOM 2601 O O . GLN A 1 324 ? 8.704 4.969 -6.227 1.00 96.12 324 GLN A O 1
ATOM 2606 N N . ARG A 1 325 ? 7.129 6.568 -6.360 1.00 96.31 325 ARG A N 1
ATOM 2607 C CA . ARG A 1 325 ? 6.003 5.681 -5.998 1.00 96.31 325 ARG A CA 1
ATOM 2608 C C . ARG A 1 325 ? 5.796 4.558 -6.992 1.00 96.31 325 ARG A C 1
ATOM 2610 O O . ARG A 1 325 ? 5.587 3.419 -6.578 1.00 96.31 325 ARG A O 1
ATOM 2617 N N . PHE A 1 326 ? 5.867 4.882 -8.276 1.00 97.25 326 PHE A N 1
ATOM 2618 C CA . PHE A 1 326 ? 5.746 3.908 -9.345 1.00 97.25 326 PHE A CA 1
ATOM 2619 C C . PHE A 1 326 ? 6.902 2.896 -9.326 1.00 97.25 326 PHE A C 1
ATOM 2621 O O . PHE A 1 326 ? 6.665 1.687 -9.290 1.00 97.25 326 PHE A O 1
ATOM 2628 N N . ASN A 1 327 ? 8.149 3.375 -9.274 1.00 96.56 327 ASN A N 1
ATOM 2629 C CA . ASN A 1 327 ? 9.330 2.511 -9.305 1.00 96.56 327 ASN A CA 1
ATOM 2630 C C . ASN A 1 327 ? 9.424 1.595 -8.086 1.00 96.56 327 ASN A C 1
ATOM 2632 O O . ASN A 1 327 ? 9.791 0.436 -8.239 1.00 96.56 327 ASN A O 1
ATOM 2636 N N . ARG A 1 328 ? 9.086 2.080 -6.885 1.00 96.06 328 ARG A N 1
ATOM 2637 C CA . ARG A 1 328 ? 9.100 1.244 -5.675 1.00 96.06 328 ARG A CA 1
ATOM 2638 C C . ARG A 1 328 ? 8.138 0.070 -5.778 1.00 96.06 328 ARG A C 1
ATOM 2640 O O . ARG A 1 328 ? 8.526 -1.064 -5.528 1.00 96.06 328 ARG A O 1
ATOM 2647 N N . MET A 1 329 ? 6.899 0.345 -6.181 1.00 97.00 329 MET A N 1
ATOM 2648 C CA . MET A 1 329 ? 5.881 -0.692 -6.321 1.00 97.00 329 MET A CA 1
ATOM 2649 C C . MET A 1 329 ? 6.251 -1.690 -7.424 1.00 97.00 329 MET A C 1
ATOM 2651 O O . MET A 1 329 ? 6.266 -2.891 -7.173 1.00 97.00 329 MET A O 1
ATOM 2655 N N . THR A 1 330 ? 6.615 -1.212 -8.619 1.00 97.19 330 THR A N 1
ATOM 2656 C CA . THR A 1 330 ? 6.965 -2.103 -9.741 1.00 97.19 330 THR A CA 1
ATOM 2657 C C . THR A 1 330 ? 8.210 -2.940 -9.458 1.00 97.19 330 THR A C 1
ATOM 2659 O O . THR A 1 330 ? 8.246 -4.112 -9.814 1.00 97.19 330 THR A O 1
ATOM 2662 N N . SER A 1 331 ? 9.210 -2.367 -8.787 1.00 97.31 331 SER A N 1
ATOM 2663 C CA . SER A 1 331 ? 10.434 -3.067 -8.391 1.00 97.31 331 SER A CA 1
ATOM 2664 C C . SER A 1 331 ? 10.154 -4.205 -7.409 1.00 97.31 331 SER A C 1
ATOM 2666 O O . SER A 1 331 ? 10.547 -5.341 -7.666 1.00 97.31 331 SER A O 1
ATOM 2668 N N . ALA A 1 332 ? 9.401 -3.935 -6.341 1.00 98.12 332 ALA A N 1
ATOM 2669 C CA . ALA A 1 332 ? 9.045 -4.947 -5.354 1.00 98.12 332 ALA A CA 1
ATOM 2670 C C . ALA A 1 332 ? 8.190 -6.072 -5.954 1.00 98.12 332 ALA A C 1
ATOM 2672 O O . ALA A 1 332 ? 8.430 -7.250 -5.695 1.00 98.12 332 ALA A O 1
ATOM 2673 N N . LEU A 1 333 ? 7.218 -5.728 -6.805 1.00 97.38 333 LEU A N 1
ATOM 2674 C CA . LEU A 1 333 ? 6.403 -6.731 -7.485 1.00 97.38 333 LEU A CA 1
ATOM 2675 C C . LEU A 1 333 ? 7.188 -7.535 -8.524 1.00 97.38 333 LEU A C 1
ATOM 2677 O O . LEU A 1 333 ? 6.854 -8.694 -8.742 1.00 97.38 333 LEU A O 1
ATOM 2681 N N . ALA A 1 334 ? 8.230 -6.970 -9.138 1.00 95.94 334 ALA A N 1
ATOM 2682 C CA . ALA A 1 334 ? 9.123 -7.727 -10.010 1.00 95.94 334 ALA A CA 1
ATOM 2683 C C . ALA A 1 334 ? 9.908 -8.792 -9.227 1.00 95.94 334 ALA A C 1
ATOM 268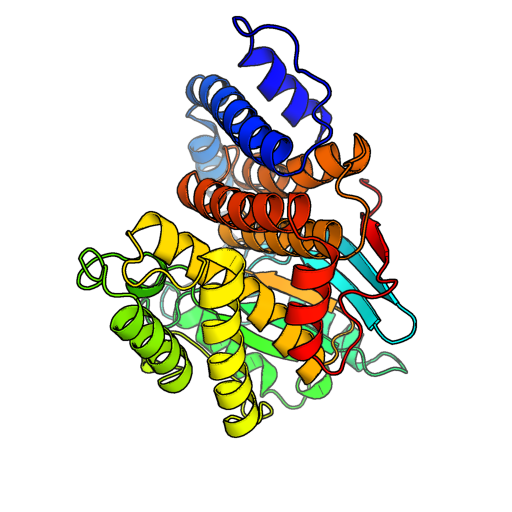5 O O . ALA A 1 334 ? 10.064 -9.903 -9.728 1.00 95.94 334 ALA A O 1
ATOM 2686 N N . VAL A 1 335 ? 10.339 -8.490 -7.993 1.00 96.88 335 VAL A N 1
ATOM 2687 C CA . VAL A 1 335 ? 10.959 -9.479 -7.088 1.00 96.88 335 VAL A CA 1
ATOM 2688 C C . VAL A 1 335 ? 9.969 -10.598 -6.759 1.00 96.88 335 VAL A C 1
ATOM 2690 O O . VAL A 1 335 ? 10.283 -11.770 -6.942 1.00 96.88 335 VAL A O 1
ATOM 2693 N N . VAL A 1 336 ? 8.746 -10.247 -6.349 1.00 96.50 336 VAL A N 1
ATOM 2694 C CA . VAL A 1 336 ? 7.693 -11.237 -6.062 1.00 96.50 336 VAL A CA 1
ATOM 2695 C C . VAL A 1 336 ? 7.358 -12.073 -7.301 1.00 96.50 336 VAL A C 1
ATOM 2697 O O . VAL A 1 336 ? 7.242 -13.291 -7.213 1.00 96.50 336 VAL A O 1
ATOM 2700 N N . GLY A 1 337 ? 7.219 -11.428 -8.459 1.00 94.44 337 GLY A N 1
ATOM 2701 C CA . GLY A 1 337 ? 6.903 -12.081 -9.725 1.00 94.44 337 GLY A CA 1
ATOM 2702 C C . GLY A 1 337 ? 7.981 -13.070 -10.159 1.00 94.44 337 GLY A C 1
ATOM 2703 O O . GLY A 1 337 ? 7.639 -14.166 -10.587 1.00 94.44 337 GLY A O 1
ATOM 2704 N N . ALA A 1 338 ? 9.262 -12.722 -10.001 1.00 93.88 338 ALA A N 1
ATOM 2705 C CA . ALA A 1 338 ? 10.375 -13.614 -10.317 1.00 93.88 338 ALA A CA 1
ATOM 2706 C C . ALA A 1 338 ? 10.371 -14.878 -9.440 1.00 93.88 338 ALA A C 1
ATOM 2708 O O . ALA A 1 338 ? 10.502 -15.985 -9.960 1.00 93.88 338 ALA A O 1
ATOM 2709 N N . GLU A 1 339 ? 10.146 -14.732 -8.131 1.00 95.19 339 GLU A N 1
ATOM 2710 C CA . GLU A 1 339 ? 10.069 -15.888 -7.228 1.00 95.19 339 GLU A CA 1
ATOM 2711 C C . GLU A 1 339 ? 8.823 -16.743 -7.473 1.00 95.19 339 GLU A C 1
ATOM 2713 O O . GLU A 1 339 ? 8.894 -17.968 -7.427 1.00 95.19 339 GLU A O 1
ATOM 2718 N N . LEU A 1 340 ? 7.677 -16.134 -7.794 1.00 93.81 340 LEU A N 1
ATOM 2719 C CA . LEU A 1 340 ? 6.472 -16.886 -8.155 1.00 93.81 340 LEU A CA 1
ATOM 2720 C C . LEU A 1 340 ? 6.622 -17.626 -9.488 1.00 93.81 340 LEU A C 1
ATOM 2722 O O . LEU A 1 340 ? 6.087 -18.722 -9.628 1.00 93.81 340 LEU A O 1
ATOM 2726 N N . GLU A 1 341 ? 7.344 -17.069 -10.462 1.00 91.62 341 GLU A N 1
ATOM 2727 C CA . GLU A 1 341 ? 7.654 -17.765 -11.717 1.00 91.62 341 GLU A CA 1
ATOM 2728 C C . GLU A 1 341 ? 8.522 -19.011 -11.476 1.00 91.62 341 GLU A C 1
ATOM 2730 O O . GLU A 1 341 ? 8.294 -20.041 -12.112 1.00 91.62 341 GLU A O 1
ATOM 2735 N N . ALA A 1 342 ? 9.482 -18.938 -10.550 1.00 92.31 342 ALA A N 1
ATOM 2736 C CA . ALA A 1 342 ? 10.397 -20.039 -10.251 1.00 92.31 342 ALA A CA 1
ATOM 2737 C C . ALA A 1 342 ? 9.811 -21.080 -9.276 1.00 92.31 342 ALA A C 1
ATOM 2739 O O . ALA A 1 342 ? 9.995 -22.283 -9.465 1.00 92.31 342 ALA A O 1
ATOM 2740 N N . HIS A 1 343 ? 9.100 -20.625 -8.242 1.00 94.38 343 HIS A N 1
ATOM 2741 C CA . HIS A 1 343 ? 8.766 -21.406 -7.046 1.00 94.38 343 HIS A CA 1
ATOM 2742 C C . HIS A 1 343 ? 7.326 -21.169 -6.557 1.00 94.38 343 HIS A C 1
ATOM 2744 O O . HIS A 1 343 ? 7.067 -21.140 -5.354 1.00 94.38 343 HIS A O 1
ATOM 2750 N N . HIS A 1 344 ? 6.362 -21.017 -7.476 1.00 92.88 344 HIS A N 1
ATOM 2751 C CA . HIS A 1 344 ? 4.977 -20.631 -7.163 1.00 92.88 344 HIS A CA 1
ATOM 2752 C C . HIS A 1 344 ? 4.367 -21.340 -5.941 1.00 92.88 344 HIS A C 1
ATOM 2754 O O . HIS A 1 344 ? 3.868 -20.693 -5.022 1.00 92.88 344 HIS A O 1
ATOM 2760 N N . GLN A 1 345 ? 4.371 -22.679 -5.933 1.00 93.62 345 GLN A N 1
ATOM 2761 C CA . GLN A 1 345 ? 3.727 -23.463 -4.874 1.00 93.62 345 GLN A CA 1
ATOM 2762 C C . GLN A 1 345 ? 4.412 -23.268 -3.519 1.00 93.62 345 GLN A C 1
ATOM 2764 O O . GLN A 1 345 ? 3.721 -23.140 -2.510 1.00 93.62 345 GLN A O 1
ATOM 2769 N N . ASP A 1 346 ? 5.742 -23.192 -3.501 1.00 95.69 346 ASP A N 1
ATOM 2770 C CA . ASP A 1 346 ? 6.527 -23.028 -2.278 1.00 95.69 346 ASP A CA 1
ATOM 2771 C C . ASP A 1 346 ? 6.352 -21.628 -1.689 1.00 95.69 346 ASP A C 1
ATOM 2773 O O . ASP A 1 346 ? 6.132 -21.490 -0.485 1.00 95.69 346 ASP A O 1
ATOM 2777 N N . VAL A 1 347 ? 6.371 -20.594 -2.538 1.00 96.25 347 VAL A N 1
ATOM 2778 C CA . VAL A 1 347 ? 6.144 -19.197 -2.138 1.00 96.25 347 VAL A CA 1
ATOM 2779 C C . VAL A 1 347 ? 4.744 -19.036 -1.552 1.00 96.25 347 VAL A C 1
ATOM 2781 O O . VAL A 1 347 ? 4.594 -18.532 -0.437 1.00 96.25 347 VAL A O 1
ATOM 2784 N N . VAL A 1 348 ? 3.714 -19.513 -2.260 1.00 95.94 348 VAL A N 1
ATOM 2785 C CA . VAL A 1 348 ? 2.325 -19.452 -1.784 1.00 95.94 348 VAL A CA 1
ATOM 2786 C C . VAL A 1 348 ? 2.173 -20.220 -0.473 1.00 95.94 348 VAL A C 1
ATOM 2788 O O . VAL A 1 348 ? 1.646 -19.670 0.491 1.00 95.94 348 VAL A O 1
ATOM 2791 N N . ALA A 1 349 ? 2.695 -21.448 -0.386 1.00 96.44 349 ALA A N 1
ATOM 2792 C CA . ALA A 1 349 ? 2.618 -22.254 0.829 1.00 96.44 349 ALA A CA 1
ATOM 2793 C C . ALA A 1 349 ? 3.360 -21.616 2.013 1.00 96.44 349 ALA A C 1
ATOM 2795 O O . ALA A 1 349 ? 2.882 -21.699 3.146 1.00 96.44 349 ALA A O 1
ATOM 2796 N N . ALA A 1 350 ? 4.512 -20.981 1.781 1.00 97.50 350 ALA A N 1
ATOM 2797 C CA . ALA A 1 350 ? 5.247 -20.257 2.810 1.00 97.50 350 ALA A CA 1
ATOM 2798 C C . ALA A 1 350 ? 4.443 -19.048 3.303 1.00 97.50 350 ALA A C 1
ATOM 2800 O O . ALA A 1 350 ? 4.204 -18.928 4.504 1.00 97.50 350 ALA A O 1
ATOM 2801 N N . CYS A 1 351 ? 3.968 -18.192 2.393 1.00 97.69 351 CYS A N 1
ATOM 2802 C CA . CYS A 1 351 ? 3.181 -17.012 2.745 1.00 97.69 351 CYS A CA 1
ATOM 2803 C C . CYS A 1 351 ? 1.855 -17.379 3.426 1.00 97.69 351 CYS A C 1
ATOM 2805 O O . CYS A 1 351 ? 1.458 -16.703 4.370 1.00 97.69 351 CYS A O 1
ATOM 2807 N N . SER A 1 352 ? 1.188 -18.463 3.015 1.00 96.94 352 SER A N 1
ATOM 2808 C CA . SER A 1 352 ? -0.045 -18.942 3.653 1.00 96.94 352 SER A CA 1
ATOM 2809 C C . SER A 1 352 ? 0.130 -19.263 5.136 1.00 96.94 352 SER A C 1
ATOM 2811 O O . SER A 1 352 ? -0.824 -19.109 5.889 1.00 96.94 352 SER A O 1
ATOM 2813 N N . LYS A 1 353 ? 1.325 -19.676 5.583 1.00 97.44 353 LYS A N 1
ATOM 2814 C CA . LYS A 1 353 ? 1.582 -19.998 7.000 1.00 97.44 353 LYS A CA 1
ATOM 2815 C C . LYS A 1 353 ? 1.553 -18.773 7.915 1.00 97.44 353 LYS A C 1
ATOM 2817 O O . LYS A 1 353 ? 1.421 -18.947 9.121 1.00 97.44 353 LYS A O 1
ATOM 2822 N N . LEU A 1 354 ? 1.667 -17.563 7.362 1.00 97.88 354 LEU A N 1
ATOM 2823 C CA . LEU A 1 354 ? 1.583 -16.324 8.137 1.00 97.88 354 LEU A CA 1
ATOM 2824 C C . LEU A 1 354 ? 0.150 -15.977 8.564 1.00 97.88 354 LEU A C 1
ATOM 2826 O O . LEU A 1 354 ? -0.028 -15.103 9.410 1.00 97.88 354 LEU A O 1
ATOM 2830 N N . TYR A 1 355 ? -0.858 -16.622 7.970 1.00 97.44 355 TYR A N 1
ATOM 2831 C CA . TYR A 1 355 ? -2.258 -16.233 8.102 1.00 97.44 355 TYR A CA 1
ATOM 2832 C C . TYR A 1 355 ? -3.134 -17.409 8.527 1.00 97.44 355 TYR A C 1
ATOM 2834 O O . TYR A 1 355 ? -2.919 -18.561 8.152 1.00 97.44 355 TYR A O 1
ATOM 2842 N N . GLN A 1 356 ? -4.174 -17.100 9.289 1.00 95.12 356 GLN A N 1
ATOM 2843 C CA . GLN A 1 356 ? -5.275 -18.010 9.593 1.00 95.12 356 GLN A CA 1
ATOM 2844 C C . GLN A 1 356 ? -6.337 -17.987 8.483 1.00 95.12 356 GLN A C 1
ATOM 2846 O O . GLN A 1 356 ? -7.035 -18.981 8.255 1.00 95.12 356 GLN A O 1
ATOM 2851 N N . LEU A 1 357 ? -6.488 -16.849 7.800 1.00 93.62 357 LEU A N 1
ATOM 2852 C CA . LEU A 1 357 ? -7.396 -16.690 6.672 1.00 93.62 357 LEU A CA 1
ATOM 2853 C C . LEU A 1 357 ? -6.784 -17.209 5.359 1.00 93.62 357 LEU A C 1
ATOM 2855 O O . LEU A 1 357 ? -5.592 -17.032 5.103 1.00 93.62 357 LEU A O 1
ATOM 2859 N N . PRO A 1 358 ? -7.602 -17.810 4.473 1.00 92.56 358 PRO A N 1
ATOM 2860 C CA . PRO A 1 358 ? -7.131 -18.385 3.217 1.00 92.56 358 PRO A CA 1
ATOM 2861 C C . PRO A 1 358 ? -6.944 -17.310 2.129 1.00 92.56 358 PRO A C 1
ATOM 2863 O O . PRO A 1 358 ? -7.624 -17.334 1.109 1.00 92.56 358 PRO A O 1
ATOM 2866 N N . PHE A 1 359 ? -6.030 -16.353 2.324 1.00 93.25 359 PHE A N 1
ATOM 2867 C CA . PHE A 1 359 ? -5.779 -15.281 1.341 1.00 93.25 359 PHE A CA 1
ATOM 2868 C C . PHE A 1 359 ? -5.245 -15.775 -0.009 1.00 93.25 359 PHE A C 1
ATOM 2870 O O . PHE A 1 359 ? -5.389 -15.079 -1.011 1.00 93.25 359 PHE A O 1
ATOM 2877 N N . PHE A 1 360 ? -4.610 -16.948 -0.032 1.00 92.31 360 PHE A N 1
ATOM 2878 C CA . PHE A 1 360 ? -3.934 -17.494 -1.216 1.00 92.31 360 PHE A CA 1
ATOM 2879 C C . PHE A 1 360 ? -4.525 -18.833 -1.671 1.00 92.31 360 PHE A C 1
ATOM 2881 O O . PHE A 1 360 ? -3.846 -19.656 -2.280 1.00 92.31 360 PHE A O 1
ATOM 2888 N N . LYS A 1 361 ? -5.785 -19.091 -1.305 1.00 86.19 361 LYS A N 1
ATOM 2889 C CA . LYS A 1 361 ? -6.519 -20.277 -1.735 1.00 86.19 361 LYS A CA 1
ATOM 2890 C C . LYS A 1 361 ? -7.897 -19.857 -2.218 1.00 86.19 361 LYS A C 1
ATOM 2892 O O . LYS A 1 361 ? -8.708 -19.399 -1.419 1.00 86.19 361 LYS A O 1
ATOM 2897 N N . GLU A 1 362 ? -8.146 -20.058 -3.512 1.00 82.44 362 GLU A N 1
ATOM 2898 C CA . GLU A 1 362 ? -9.450 -19.819 -4.151 1.00 82.44 362 GLU A CA 1
ATOM 2899 C C . GLU A 1 362 ? -9.969 -18.377 -3.967 1.00 82.44 362 GLU A C 1
ATOM 2901 O O . GLU A 1 362 ? -11.173 -18.128 -4.028 1.00 82.44 362 GLU A O 1
ATOM 2906 N N . LEU A 1 363 ? -9.073 -17.406 -3.738 1.00 89.06 363 LEU A N 1
ATOM 2907 C CA . LEU A 1 363 ? -9.452 -16.000 -3.665 1.00 89.06 363 LEU A CA 1
ATOM 2908 C C . LEU A 1 363 ? -9.635 -15.461 -5.085 1.00 89.06 363 LEU A C 1
ATOM 2910 O O . LEU A 1 363 ? -8.685 -15.371 -5.860 1.00 89.06 363 LEU A O 1
ATOM 2914 N N . VAL A 1 364 ? -10.855 -15.052 -5.409 1.00 90.56 364 VAL A N 1
ATOM 2915 C CA . VAL A 1 364 ? -11.164 -14.396 -6.677 1.00 90.56 364 VAL A CA 1
ATOM 2916 C C . VAL A 1 364 ? -10.989 -12.897 -6.498 1.00 90.56 364 VAL A C 1
ATOM 2918 O O . VAL A 1 364 ? -11.669 -12.286 -5.673 1.00 90.56 364 VAL A O 1
ATOM 2921 N N . VAL A 1 365 ? -10.102 -12.297 -7.288 1.00 92.06 365 VAL A N 1
ATOM 2922 C CA . VAL A 1 365 ? -9.971 -10.842 -7.405 1.00 92.06 365 VAL A CA 1
ATOM 2923 C C . VAL A 1 365 ? -10.768 -10.401 -8.628 1.00 92.06 365 VAL A C 1
ATOM 2925 O O . VAL A 1 365 ? -10.495 -10.855 -9.733 1.00 92.06 365 VAL A O 1
ATOM 2928 N N . LYS A 1 366 ? -11.774 -9.553 -8.420 1.00 92.38 366 LYS A N 1
ATOM 2929 C CA . LYS A 1 366 ? -12.661 -9.039 -9.464 1.00 92.38 366 LYS A CA 1
ATOM 2930 C C . LYS A 1 366 ? -12.541 -7.526 -9.552 1.00 92.38 366 LYS A C 1
ATOM 2932 O O . LYS A 1 366 ? -12.781 -6.821 -8.571 1.00 92.38 366 LYS A O 1
ATOM 2937 N N . GLU A 1 367 ? -12.208 -7.033 -10.731 1.00 92.25 367 GLU A N 1
ATOM 2938 C CA . GLU A 1 367 ? -12.129 -5.613 -11.041 1.00 92.25 367 GLU A CA 1
ATOM 2939 C C . GLU A 1 367 ? -13.516 -4.964 -10.959 1.00 92.25 367 GLU A C 1
ATOM 2941 O O . GLU A 1 367 ? -14.542 -5.571 -11.293 1.00 92.25 367 GLU A O 1
ATOM 2946 N N . ALA A 1 368 ? -13.569 -3.706 -10.524 1.00 86.88 368 ALA A N 1
ATOM 2947 C CA . ALA A 1 368 ? -14.767 -2.906 -10.706 1.00 86.88 368 ALA A CA 1
ATOM 2948 C C . ALA A 1 368 ? -14.978 -2.683 -12.207 1.00 86.88 368 ALA A C 1
ATOM 2950 O O . ALA A 1 368 ? -14.048 -2.332 -12.936 1.00 86.88 368 ALA A O 1
ATOM 2951 N N . THR A 1 369 ? -16.212 -2.866 -12.676 1.00 70.62 369 THR A N 1
ATOM 2952 C CA . THR A 1 369 ? -16.582 -2.488 -14.041 1.00 70.62 369 THR A CA 1
ATOM 2953 C C . THR A 1 369 ? -16.316 -1.000 -14.214 1.00 70.62 369 THR A C 1
ATOM 2955 O O . THR A 1 369 ? -16.912 -0.181 -13.510 1.00 70.62 369 THR A O 1
ATOM 2958 N N . SER A 1 370 ? -15.403 -0.658 -15.121 1.00 51.16 370 SER A N 1
ATOM 2959 C CA . SER A 1 370 ? -15.101 0.725 -15.463 1.00 51.16 370 SER A CA 1
ATOM 2960 C C . SER A 1 370 ? -16.361 1.383 -16.030 1.00 51.16 370 SER A C 1
ATOM 2962 O O . SER A 1 370 ? -16.908 0.929 -17.033 1.00 51.16 370 SER A O 1
ATOM 2964 N N . ALA A 1 371 ? -16.851 2.411 -15.334 1.00 37.62 371 ALA A N 1
ATOM 2965 C CA . ALA A 1 371 ? -17.910 3.287 -15.829 1.00 37.62 371 ALA A CA 1
ATOM 2966 C C . ALA A 1 371 ? -17.374 4.253 -16.895 1.00 37.62 371 ALA A C 1
ATOM 2968 O O . ALA A 1 371 ? -16.204 4.702 -16.762 1.00 37.62 371 ALA A O 1
#

Foldseek 3Di:
DLVVLVVQQCQLCPPPDDDDQDFFLLSLLVVVVSSLNSNQVSCVVVVCLLVVLVVCVVPVDPPDQFDALCVLVLPKDFWWWKDDPQATETEIADALQWGDNDQQAIAGHVVVVVVLLVQCPDPVNAAEEEEEQAQCVDSSAVNSLVNVCVVCVPPSRVSHYDYKYDYCPFCLLQCHDPSQPPFFLVVNLVVQLVLVLVAVVNRIDHDPLDDPVLLSVLSNLLSVLCCCQLVVVDRTQHSLNSNLSSLSSVLLVVVVVCQSSVGRYYFHYYNSCLAQRLLNSLLNLLLLCLLADPSGDDPVRSSSSSCSQAVSCCPSRVHHHDPVSSCSSSSSSSSVSVSCVVPNVPSSVSSCVSDPDPSRYPIDMGTDDDD

Sequence (371 aa):
MVALIHALIEKGNRDAATQSQTASPLALFNNLRDQDESIRIVLKQYPNGPLMKTIRLFSEDGQMKGFDPLKQQNQPVHLYTFASEKIHISCIRLPCPTSQQFIAKAEIAEEFTGFLRALSAQKRDQRHLLINLQDRTSWHEHARCIAIEKGQKKSKFASALAVVTLPKNTDFYMQSGSYIEWDDAAEFMKQLKEQVASAEQCGFFFPEEIDQAQLLSFVEQAVHLIHAVFFGGKERLVHKNRLDFIEIFYLLLTLKLIEDFRPDTLSLSCKDAVDTGASASAGLYAFLRMMNNSTHWSKEEKDFLLWMLYAPALSVRERAIDVQRFNRMTSALAVVGAELEAHHQDVVAACSKLYQLPFFKELVVKEATSA

Secondary structure (DSSP, 8-state):
-HHHHHHHHHHHTTTS-------SHHHHHHHHHHHHHHHHHHHHT-TTHHHHHHHHHHHH-TT--SB-TTTTT---EEEEEEE-SS-EEEEEE----EEEEETTEEEE-HHHHHHHHHHHTSTT---EEEEE-S-TTSTTTHHHHHHHHHHTTSTTTTTTEEEEE--SSSHHHHT-GGGTT--BHHHHHHHHHHHHHTGGGGT-B--TTS-HHHHHHHHHHHHHHHHHHHHTT-SB--HHHHHHHHHHHHHHHHHHHHHHH--SEEEEE-SSSSSHHHHHHHHHHHHHHHHHS-SPPPHHHHHHHHHHHHHHHHHHHSSPPPHHHHHHHHHHHHHHHHHHHHHHHHHHHHHHTT-SS-TTSSPEEEEPPP-

Radius of gyration: 20.25 Å; chains: 1; bounding box: 53×56×53 Å